Protein AF-A0A812IEZ5-F1 (afdb_monomer)

Radius of gyration: 19.73 Å; Cα contacts (8 Å, |Δi|>4): 386; chains: 1; bounding box: 53×45×57 Å

Structure (mmCIF, N/CA/C/O backbone):
data_AF-A0A812IEZ5-F1
#
_entry.id   AF-A0A812IEZ5-F1
#
loop_
_atom_site.group_PDB
_atom_site.id
_atom_site.type_symbol
_atom_site.label_atom_id
_atom_site.label_alt_id
_atom_site.label_comp_id
_atom_site.label_asym_id
_atom_site.label_entity_id
_atom_site.label_seq_id
_atom_site.pdbx_P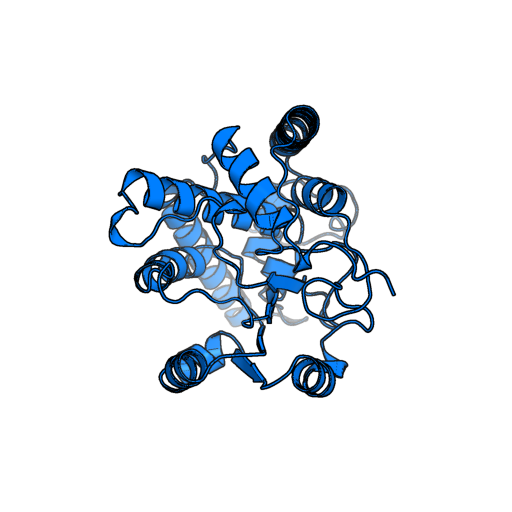DB_ins_code
_atom_site.Cartn_x
_atom_site.Cartn_y
_atom_site.Cartn_z
_atom_site.occupancy
_atom_site.B_iso_or_equiv
_atom_site.auth_seq_id
_atom_site.auth_comp_id
_atom_site.auth_asym_id
_atom_site.auth_atom_id
_atom_site.pdbx_PDB_model_num
ATOM 1 N N . MET A 1 1 ? -27.440 19.796 21.028 1.00 27.45 1 MET A N 1
ATOM 2 C CA . MET A 1 1 ? -27.144 18.527 20.327 1.00 27.45 1 MET A CA 1
ATOM 3 C C . MET A 1 1 ? -28.013 17.426 20.922 1.00 27.45 1 MET A C 1
ATOM 5 O O . MET A 1 1 ? -27.872 17.132 22.103 1.00 27.45 1 MET A O 1
ATOM 9 N N . LYS A 1 2 ? -28.994 16.913 20.165 1.00 25.86 2 LYS A N 1
ATOM 10 C CA . LYS A 1 2 ? -29.893 15.827 20.598 1.00 25.86 2 LYS A CA 1
ATOM 11 C C . LYS A 1 2 ? -29.159 14.479 20.505 1.00 25.86 2 LYS A C 1
ATOM 13 O O . LYS A 1 2 ? -28.457 14.243 19.529 1.00 25.86 2 LYS A O 1
ATOM 18 N N . LYS A 1 3 ? -29.331 13.629 21.525 1.00 28.33 3 LYS A N 1
ATOM 19 C CA . LYS A 1 3 ? -28.856 12.233 21.584 1.00 28.33 3 LYS A CA 1
ATOM 20 C C . LYS A 1 3 ? -29.404 11.410 20.413 1.00 28.33 3 LYS A C 1
ATOM 22 O O . LYS A 1 3 ? -30.585 11.538 20.100 1.00 28.33 3 LYS A O 1
ATOM 27 N N . LEU A 1 4 ? -28.597 10.488 19.888 1.00 28.11 4 LEU A N 1
ATOM 28 C CA . LEU A 1 4 ? -29.083 9.333 19.131 1.00 28.11 4 LEU A CA 1
ATOM 29 C C . LEU A 1 4 ? -28.867 8.067 19.965 1.00 28.11 4 LEU A C 1
ATOM 31 O O . LEU A 1 4 ? -27.768 7.536 20.084 1.00 28.11 4 LEU A O 1
ATOM 35 N N . THR A 1 5 ? -29.949 7.645 20.606 1.00 30.12 5 THR A N 1
ATOM 36 C CA . THR A 1 5 ? -30.159 6.312 21.173 1.00 30.12 5 THR A CA 1
ATOM 37 C C . THR A 1 5 ? -30.802 5.439 20.094 1.00 30.12 5 THR A C 1
ATOM 39 O O . THR A 1 5 ? -31.751 5.907 19.467 1.00 30.12 5 THR A O 1
ATOM 42 N N . ASN A 1 6 ? -30.321 4.195 19.946 1.00 32.69 6 ASN A N 1
ATOM 43 C CA . ASN A 1 6 ? -30.733 3.129 19.006 1.00 32.69 6 ASN A CA 1
ATOM 44 C C . ASN A 1 6 ? -29.881 3.036 17.723 1.00 32.69 6 ASN A C 1
ATOM 46 O O . ASN A 1 6 ? -30.149 3.731 16.748 1.00 32.69 6 ASN A O 1
ATOM 50 N N . MET A 1 7 ? -28.904 2.119 17.695 1.00 33.84 7 MET A N 1
ATOM 51 C CA . MET A 1 7 ? -28.339 1.614 16.434 1.00 33.84 7 MET A CA 1
ATOM 52 C C . MET A 1 7 ? -29.234 0.485 15.887 1.00 33.84 7 MET A C 1
ATOM 54 O O . MET A 1 7 ? -29.400 -0.516 16.587 1.00 33.84 7 MET A O 1
ATOM 58 N N . PRO A 1 8 ? -29.824 0.610 14.682 1.00 32.91 8 PRO A N 1
ATOM 59 C CA . PRO A 1 8 ? -30.675 -0.425 14.088 1.00 32.91 8 PRO A CA 1
ATOM 60 C C . PRO A 1 8 ? -29.885 -1.436 13.239 1.00 32.91 8 PRO A C 1
ATOM 62 O O . PRO A 1 8 ? -28.764 -1.165 12.817 1.00 32.91 8 PRO A O 1
ATOM 65 N N . ALA A 1 9 ? -30.530 -2.560 12.902 1.00 35.53 9 ALA A N 1
ATOM 66 C CA . ALA A 1 9 ? -30.071 -3.658 12.030 1.00 35.53 9 ALA A CA 1
ATOM 67 C C . ALA A 1 9 ? -29.775 -3.272 10.553 1.00 35.53 9 ALA A C 1
ATOM 69 O O . ALA A 1 9 ? -29.780 -4.121 9.665 1.00 35.53 9 ALA A O 1
ATOM 70 N N . LEU A 1 10 ? -29.513 -1.991 10.286 1.00 32.78 10 LEU A N 1
ATOM 71 C CA . LEU A 1 10 ? -29.335 -1.392 8.962 1.00 32.78 10 LEU A CA 1
ATOM 72 C C . LEU A 1 10 ? -27.972 -1.698 8.313 1.00 32.78 10 LEU A C 1
ATOM 74 O O . LEU A 1 10 ? -27.773 -1.405 7.141 1.00 32.78 10 LEU A O 1
ATOM 78 N N . PHE A 1 11 ? -27.041 -2.322 9.040 1.00 34.72 11 PHE A N 1
ATOM 79 C CA . PHE A 1 11 ? -25.687 -2.624 8.557 1.00 34.72 11 PHE A CA 1
ATOM 80 C C . PHE A 1 11 ? -25.616 -3.648 7.408 1.00 34.72 11 PHE A C 1
ATOM 82 O O . PHE A 1 11 ? -24.535 -3.888 6.874 1.00 34.72 11 PHE A O 1
ATOM 89 N N . HIS A 1 12 ? -26.741 -4.253 7.016 1.00 35.22 12 HIS A N 1
ATOM 90 C CA . HIS A 1 12 ? -26.789 -5.305 5.996 1.00 35.22 12 HIS A CA 1
ATOM 91 C C . HIS A 1 12 ? -27.360 -4.858 4.643 1.00 35.22 12 HIS A C 1
ATOM 93 O O . HIS A 1 12 ? -27.280 -5.616 3.679 1.00 35.22 12 HIS A O 1
ATOM 99 N N . THR A 1 13 ? -27.911 -3.648 4.532 1.00 32.16 13 THR A N 1
ATOM 100 C CA . THR A 1 13 ? -28.650 -3.219 3.334 1.00 32.16 13 THR A CA 1
ATOM 101 C C . THR A 1 13 ? -28.323 -1.767 2.997 1.00 32.16 13 THR A C 1
ATOM 103 O O . THR A 1 13 ? -28.964 -0.858 3.510 1.00 32.16 13 THR A O 1
ATOM 106 N N . HIS A 1 14 ? -27.328 -1.587 2.122 1.00 36.38 14 HIS A N 1
ATOM 107 C CA . HIS A 1 14 ? -26.870 -0.316 1.535 1.00 36.38 14 HIS A CA 1
ATOM 108 C C . HIS A 1 14 ? -26.278 0.692 2.531 1.00 36.38 14 HIS A C 1
ATOM 110 O O . HIS A 1 14 ? -26.959 1.581 3.026 1.00 36.38 14 HIS A O 1
ATOM 116 N N . VAL A 1 15 ? -24.975 0.553 2.783 1.00 36.94 15 VAL A N 1
ATOM 117 C CA . VAL A 1 15 ? -24.198 1.497 3.595 1.00 36.94 15 VAL A CA 1
ATOM 118 C C . VAL A 1 15 ? -23.649 2.581 2.665 1.00 36.94 15 VAL A C 1
ATOM 120 O O . VAL A 1 15 ? -22.912 2.250 1.734 1.00 36.94 15 VAL A O 1
ATOM 123 N N . ASP A 1 16 ? -24.036 3.838 2.881 1.00 41.09 16 ASP A N 1
ATOM 124 C CA . ASP A 1 16 ? -23.444 4.994 2.196 1.00 41.09 16 ASP A CA 1
ATOM 125 C C . ASP A 1 16 ? -22.027 5.298 2.734 1.00 41.09 16 ASP A C 1
ATOM 127 O O . ASP A 1 16 ? -21.606 4.791 3.782 1.00 41.09 16 ASP A O 1
ATOM 131 N N . ASP A 1 17 ? -21.251 6.094 1.993 1.00 43.03 17 ASP A N 1
ATOM 132 C CA . ASP A 1 17 ? -19.853 6.404 2.334 1.00 43.03 17 ASP A CA 1
ATOM 133 C C . ASP A 1 17 ? -19.717 7.100 3.697 1.00 43.03 17 ASP A C 1
ATOM 135 O O . ASP A 1 17 ? -18.722 6.908 4.398 1.00 43.03 17 ASP A O 1
ATOM 139 N N . GLU A 1 18 ? -20.741 7.848 4.115 1.00 40.53 18 GLU A N 1
ATOM 140 C CA . GLU A 1 18 ? -20.799 8.556 5.393 1.00 40.53 18 GLU A CA 1
ATOM 141 C C . GLU A 1 18 ? -20.950 7.579 6.571 1.00 40.53 18 GLU A C 1
ATOM 143 O O . GLU A 1 18 ? -20.290 7.736 7.599 1.00 40.53 18 GLU A O 1
ATOM 148 N N . GLN A 1 19 ? -21.726 6.506 6.405 1.00 43.50 19 GLN A N 1
ATOM 149 C CA . GLN A 1 19 ? -21.880 5.422 7.376 1.00 43.50 19 GLN A CA 1
ATOM 150 C C . GLN A 1 19 ? -20.677 4.469 7.419 1.00 43.50 19 GLN A C 1
ATOM 152 O O . GLN A 1 19 ? -20.367 3.940 8.488 1.00 43.50 19 GLN A O 1
ATOM 157 N N . ILE A 1 20 ? -19.957 4.274 6.306 1.00 45.44 20 ILE A N 1
ATOM 158 C CA . ILE A 1 20 ? -18.663 3.567 6.294 1.00 45.44 20 ILE A CA 1
ATOM 159 C C . ILE A 1 20 ? -17.616 4.403 7.023 1.00 45.44 20 ILE A C 1
ATOM 161 O O . ILE A 1 20 ? -16.938 3.874 7.897 1.00 45.44 20 ILE A O 1
ATOM 165 N N . LEU A 1 21 ? -17.530 5.706 6.745 1.00 47.94 21 LEU A N 1
ATOM 166 C CA . LEU A 1 21 ? -16.708 6.645 7.511 1.00 47.94 21 LEU A CA 1
ATOM 167 C C . LEU A 1 21 ? -17.085 6.640 8.993 1.00 47.94 21 LEU A C 1
ATOM 169 O O . LEU A 1 21 ? -16.196 6.645 9.837 1.00 47.94 21 LEU A O 1
ATOM 173 N N . TRP A 1 22 ? -18.370 6.522 9.332 1.00 48.72 22 TRP A N 1
ATOM 174 C CA . TRP A 1 22 ? -18.831 6.365 10.712 1.00 48.72 22 TRP A CA 1
ATOM 175 C C . TRP A 1 22 ? -18.428 5.020 11.336 1.00 48.72 22 TRP A C 1
ATOM 177 O O . TRP A 1 22 ? -17.980 4.980 12.480 1.00 48.72 22 TRP A O 1
ATOM 187 N N . ALA A 1 23 ? -18.513 3.914 10.597 1.00 45.94 23 ALA A N 1
ATOM 188 C CA . ALA A 1 23 ? -18.047 2.595 11.028 1.00 45.94 23 ALA A CA 1
ATOM 189 C C . ALA A 1 23 ? -16.510 2.522 11.135 1.00 45.94 23 ALA A C 1
ATOM 191 O O . ALA A 1 23 ? -15.980 1.834 11.998 1.00 45.94 23 ALA A O 1
ATOM 192 N N . VAL A 1 24 ? -15.782 3.289 10.329 1.00 48.19 24 VAL A N 1
ATOM 193 C CA . VAL A 1 24 ? -14.328 3.513 10.401 1.00 48.19 24 VAL A CA 1
ATOM 194 C C . VAL A 1 24 ? -13.988 4.374 11.631 1.00 48.19 24 VAL A C 1
ATOM 196 O O . VAL A 1 24 ? -13.065 4.071 12.391 1.00 48.19 24 VAL A O 1
ATOM 199 N N . LEU A 1 25 ? -14.785 5.412 11.894 1.00 48.81 25 LEU A N 1
ATOM 200 C CA . LEU A 1 25 ? -14.647 6.327 13.028 1.00 48.81 25 LEU A CA 1
ATOM 201 C C . LEU A 1 25 ? -15.028 5.696 14.374 1.00 48.81 25 LEU A C 1
ATOM 203 O O . LEU A 1 25 ? -14.429 6.052 15.390 1.00 48.81 25 LEU A O 1
ATOM 207 N N . VAL A 1 26 ? -15.960 4.740 14.405 1.00 46.94 26 VAL A N 1
ATOM 208 C CA . VAL A 1 26 ? -16.538 4.183 15.648 1.00 46.94 26 VAL A CA 1
ATOM 209 C C . VAL A 1 26 ? -16.324 2.680 15.813 1.00 46.94 26 VAL A C 1
ATOM 211 O O . VAL A 1 26 ? -16.180 2.207 16.939 1.00 46.94 26 VAL A O 1
ATOM 214 N N . GLY A 1 27 ? -16.191 1.921 14.727 1.00 45.84 27 GLY A N 1
ATOM 215 C CA . GLY A 1 27 ? -16.166 0.451 14.711 1.00 45.84 27 GLY A CA 1
ATOM 216 C C . GLY A 1 27 ? -14.926 -0.221 15.301 1.00 45.84 27 GLY A C 1
ATOM 217 O O . GLY A 1 27 ? -14.743 -1.419 15.126 1.00 45.84 27 GLY A O 1
ATOM 218 N N . SER A 1 28 ? -14.077 0.512 16.022 1.00 47.19 28 SER A N 1
ATOM 219 C CA . SER A 1 28 ? -12.997 -0.083 16.816 1.00 47.19 28 SER A CA 1
ATOM 220 C C . SER A 1 28 ? -13.215 0.032 18.323 1.00 47.19 28 SER A C 1
ATOM 222 O O . SER A 1 28 ? -12.315 -0.334 19.079 1.00 47.19 28 SER A O 1
ATOM 224 N N . VAL A 1 29 ? -14.326 0.615 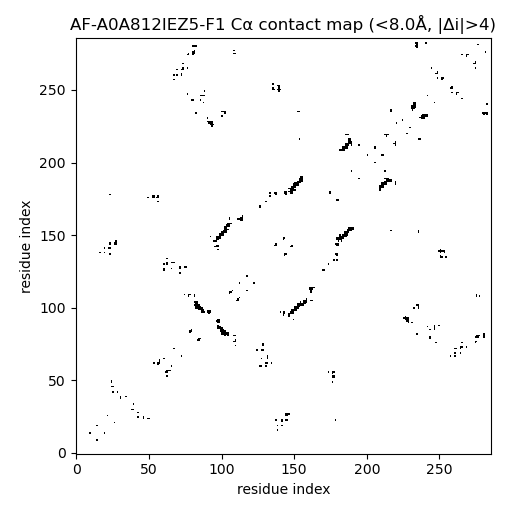18.781 1.00 49.66 29 VAL A N 1
ATOM 225 C CA . VAL A 1 29 ? -14.652 0.625 20.207 1.00 49.66 29 VAL A CA 1
ATOM 226 C C . VAL A 1 29 ? -15.739 -0.410 20.430 1.00 49.66 29 VAL A C 1
ATOM 228 O O . VAL A 1 29 ? -16.924 -0.131 20.284 1.00 49.66 29 VAL A O 1
ATOM 231 N N . GLU A 1 30 ? -15.312 -1.638 20.722 1.00 51.00 30 GLU A N 1
ATOM 232 C CA . GLU A 1 30 ? -16.204 -2.675 21.232 1.00 51.00 30 GLU A CA 1
ATOM 233 C C . GLU A 1 30 ? -16.768 -2.168 22.568 1.00 51.00 30 GLU A C 1
ATOM 235 O O . GLU A 1 30 ? -16.106 -2.204 23.605 1.00 51.00 30 GLU A O 1
ATOM 240 N N . LEU A 1 31 ? -17.972 -1.595 22.526 1.00 51.94 31 LEU A N 1
ATOM 241 C CA . LEU A 1 31 ? -18.732 -1.281 23.727 1.00 51.94 31 LEU A CA 1
ATOM 242 C C . LEU A 1 31 ? -19.203 -2.598 24.340 1.00 51.94 31 LEU A C 1
ATOM 244 O O . LEU A 1 31 ? -19.669 -3.494 23.633 1.00 51.94 31 LEU A O 1
ATOM 248 N N . SER A 1 32 ? -19.090 -2.715 25.661 1.00 51.75 32 SER A N 1
ATOM 249 C CA . SER A 1 32 ? -19.666 -3.853 26.371 1.00 51.75 32 SER A CA 1
ATOM 250 C C . SER A 1 32 ? -21.178 -3.914 26.122 1.00 51.75 32 SER A C 1
ATOM 252 O O . SER A 1 32 ? -21.822 -2.904 25.832 1.00 51.75 32 SER A O 1
ATOM 254 N N . THR A 1 33 ? -21.770 -5.100 26.263 1.00 54.69 33 THR A N 1
ATOM 255 C CA . THR A 1 33 ? -23.221 -5.296 26.096 1.00 54.69 33 THR A CA 1
ATOM 256 C C . THR A 1 33 ? -24.056 -4.449 27.064 1.00 54.69 33 THR A C 1
ATOM 258 O O . THR A 1 33 ? -25.201 -4.134 26.756 1.00 54.69 33 THR A O 1
ATOM 261 N N . ASN A 1 34 ? -23.472 -4.033 28.195 1.00 59.25 34 ASN A N 1
ATOM 262 C CA . ASN A 1 34 ? -24.050 -3.110 29.171 1.00 59.25 34 ASN A CA 1
ATOM 263 C C . ASN A 1 34 ? -23.065 -1.954 29.440 1.00 59.25 34 ASN A C 1
ATOM 265 O O . ASN A 1 34 ? -22.336 -1.993 30.437 1.00 59.25 34 ASN A O 1
ATOM 269 N N . PRO A 1 35 ? -23.004 -0.943 28.558 1.00 62.25 35 PRO A N 1
ATOM 270 C CA . PRO A 1 35 ? -21.999 0.106 28.643 1.00 62.25 35 PRO A CA 1
ATOM 27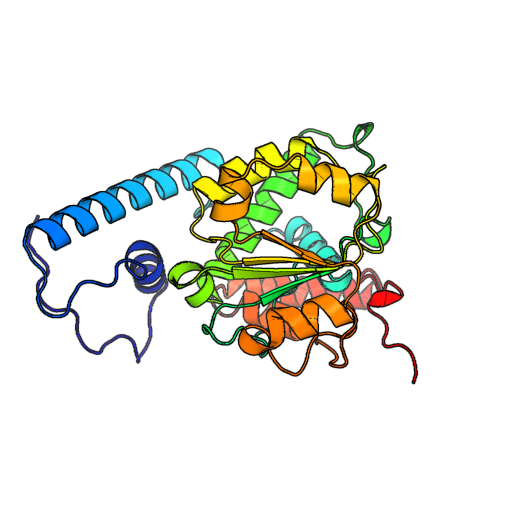1 C C . PRO A 1 35 ? -22.259 1.028 29.834 1.00 62.25 35 PRO A C 1
ATOM 273 O O . PRO A 1 35 ? -23.379 1.489 30.068 1.00 62.25 35 PRO A O 1
ATOM 276 N N . THR A 1 36 ? -21.208 1.338 30.586 1.00 61.53 36 THR A N 1
ATOM 277 C CA . THR A 1 36 ? -21.266 2.331 31.659 1.00 61.53 36 THR A CA 1
ATOM 278 C C . THR A 1 36 ? -21.191 3.750 31.089 1.00 61.53 36 THR A C 1
ATOM 280 O O . THR A 1 36 ? -20.755 3.978 29.960 1.00 61.53 36 THR A O 1
ATOM 283 N N . ALA A 1 37 ? -21.543 4.756 31.896 1.00 63.22 37 ALA A N 1
ATOM 284 C CA . ALA A 1 37 ? -21.322 6.157 31.525 1.00 63.22 37 ALA A CA 1
ATOM 285 C C . ALA A 1 37 ? -19.834 6.463 31.244 1.00 63.22 37 ALA A C 1
ATOM 287 O O . ALA A 1 37 ? -19.523 7.314 30.412 1.00 63.22 37 ALA A O 1
ATOM 288 N N . SER A 1 38 ? -18.917 5.751 31.911 1.00 64.44 38 SER A N 1
ATOM 289 C CA . SER A 1 38 ? -17.475 5.865 31.674 1.00 64.44 38 SER A CA 1
ATOM 290 C C . SER A 1 38 ? -17.090 5.348 30.287 1.00 64.44 38 SER A C 1
ATOM 292 O O . SER A 1 38 ? -16.354 6.022 29.567 1.00 64.44 38 SER A O 1
ATOM 294 N N . ASP A 1 39 ? -17.649 4.204 29.880 1.00 56.97 39 ASP A N 1
ATOM 295 C CA . ASP A 1 39 ? -17.400 3.601 28.566 1.00 56.97 39 ASP A CA 1
ATOM 296 C C . ASP A 1 39 ? -17.892 4.521 27.447 1.00 56.97 39 ASP A C 1
ATOM 298 O O . ASP A 1 39 ? -17.177 4.776 26.477 1.00 56.97 39 ASP A O 1
ATOM 302 N N . LEU A 1 40 ? -19.076 5.113 27.628 1.00 60.19 40 LEU A N 1
ATOM 303 C CA . LEU A 1 40 ? -19.634 6.086 26.690 1.00 60.19 40 LEU A CA 1
ATOM 304 C C . LEU A 1 40 ? -18.765 7.351 26.589 1.00 60.19 40 LEU A C 1
ATOM 306 O O . LEU A 1 40 ? -18.483 7.815 25.485 1.00 60.19 40 LEU A O 1
ATOM 310 N N . ASN A 1 41 ? -18.279 7.881 27.716 1.00 62.31 41 ASN A N 1
ATOM 311 C CA . ASN A 1 41 ? -17.376 9.038 27.731 1.00 62.31 41 ASN A CA 1
ATOM 312 C C . ASN A 1 41 ? -16.005 8.725 27.110 1.00 62.31 41 ASN A C 1
ATOM 314 O O . ASN A 1 41 ? -15.389 9.582 26.472 1.00 62.31 41 ASN A O 1
ATOM 318 N N . PHE A 1 42 ? -15.496 7.507 27.290 1.00 64.56 42 PHE A N 1
ATOM 319 C CA . PHE A 1 42 ? -14.279 7.051 26.626 1.00 64.56 42 PHE A CA 1
ATOM 320 C C . PHE A 1 42 ? -14.468 6.978 25.106 1.00 64.56 42 PHE A C 1
ATOM 322 O O . PHE A 1 42 ? -13.633 7.510 24.372 1.00 64.56 42 PHE A O 1
ATOM 329 N N . CYS A 1 43 ? -15.584 6.408 24.641 1.00 63.50 43 CYS A N 1
ATOM 330 C CA . CYS A 1 43 ? -15.933 6.364 23.221 1.00 63.50 43 CYS A CA 1
ATOM 331 C C . CYS A 1 43 ? -16.041 7.765 22.621 1.00 63.50 43 CYS A C 1
ATOM 333 O O . CYS A 1 43 ? -15.425 8.031 21.594 1.00 63.50 43 CYS A O 1
ATOM 335 N N . ALA A 1 44 ? -16.758 8.675 23.285 1.00 64.38 44 ALA A N 1
ATOM 336 C CA . ALA A 1 44 ? -16.924 10.049 22.819 1.00 64.38 44 ALA A CA 1
ATOM 337 C C . ALA A 1 44 ? -15.572 10.751 22.610 1.00 64.38 44 ALA A C 1
ATOM 339 O O . ALA A 1 44 ? -15.316 11.281 21.532 1.00 64.38 44 ALA A O 1
ATOM 340 N N . ARG A 1 45 ? -14.650 10.655 23.581 1.00 67.25 45 ARG A N 1
ATOM 341 C CA . ARG A 1 45 ? -13.295 11.224 23.446 1.00 67.25 45 ARG A CA 1
ATOM 342 C C . ARG A 1 45 ? -12.504 10.612 22.292 1.00 67.25 45 ARG A C 1
ATOM 344 O O . ARG A 1 45 ? -11.752 11.320 21.628 1.00 67.25 45 ARG A O 1
ATOM 351 N N . LYS A 1 46 ? -12.650 9.305 22.057 1.00 69.75 46 LYS A N 1
ATOM 352 C CA . LYS A 1 46 ? -11.987 8.611 20.942 1.00 69.75 46 LYS A CA 1
ATOM 353 C C . LYS A 1 46 ? -12.533 9.047 19.587 1.00 69.75 46 LYS A C 1
ATOM 355 O O . LYS A 1 46 ? -11.754 9.204 18.652 1.00 69.75 46 LYS A O 1
ATOM 360 N N . ILE A 1 47 ? -13.839 9.279 19.496 1.00 70.06 47 ILE A N 1
ATOM 361 C CA . ILE A 1 47 ? -14.485 9.822 18.298 1.00 70.06 47 ILE A CA 1
ATOM 362 C C . ILE A 1 47 ? -13.985 11.245 18.033 1.00 70.06 47 ILE A C 1
ATOM 364 O O . ILE A 1 47 ? -13.540 11.530 16.928 1.00 70.06 47 ILE A O 1
ATOM 368 N N . GLU A 1 48 ? -13.972 12.113 19.047 1.00 69.12 48 GLU A N 1
ATOM 369 C CA . GLU A 1 48 ? -13.448 13.481 18.921 1.00 69.12 48 GLU A CA 1
ATOM 370 C C . GLU A 1 48 ? -11.974 13.513 18.490 1.00 69.12 48 GLU A C 1
ATOM 372 O O . GLU A 1 48 ? -11.598 14.299 17.626 1.00 69.12 48 GLU A O 1
ATOM 377 N N . GLU A 1 49 ? -11.128 12.659 19.077 1.00 76.25 49 GLU A N 1
ATOM 378 C CA . GLU A 1 49 ? -9.718 12.523 18.690 1.00 76.25 49 GLU A CA 1
ATOM 379 C C . GLU A 1 49 ? -9.577 12.127 17.216 1.00 76.25 49 GLU A C 1
ATOM 381 O O . GLU A 1 49 ? -8.772 12.710 16.496 1.00 76.25 49 GLU A O 1
ATOM 386 N N . ARG A 1 50 ? -10.395 11.182 16.746 1.00 73.81 50 ARG A N 1
ATOM 387 C CA . ARG A 1 50 ? -10.380 10.750 15.347 1.00 73.81 50 ARG A CA 1
ATOM 388 C C . ARG A 1 50 ? -10.866 11.821 14.386 1.00 73.81 50 ARG A C 1
ATOM 390 O O . ARG A 1 50 ? -10.248 11.987 13.344 1.00 73.81 50 ARG A O 1
ATOM 397 N N . LEU A 1 51 ? -11.928 12.546 14.730 1.00 73.75 51 LEU A N 1
ATOM 398 C CA . LEU A 1 51 ? -12.413 13.657 13.911 1.00 73.75 51 LEU A CA 1
ATOM 399 C C . LEU A 1 51 ? -11.330 14.727 13.754 1.00 73.75 51 LEU A C 1
ATOM 401 O O . LEU A 1 51 ? -11.023 15.099 12.627 1.00 73.75 51 LEU A O 1
ATOM 405 N N . ARG A 1 52 ? -10.660 15.115 14.849 1.00 78.25 52 ARG A N 1
ATOM 406 C CA . ARG A 1 52 ? -9.511 16.035 14.783 1.00 78.25 52 ARG A CA 1
ATOM 407 C C . ARG A 1 52 ? -8.382 15.498 13.902 1.00 78.25 52 ARG A C 1
ATOM 409 O O . ARG A 1 52 ? -7.809 16.248 13.122 1.00 78.25 52 ARG A O 1
ATOM 416 N N . ASN A 1 53 ? -8.062 14.207 14.003 1.00 79.62 53 ASN A N 1
ATOM 417 C CA . ASN A 1 53 ? -7.027 13.603 13.162 1.00 79.62 53 ASN A CA 1
ATOM 418 C C . ASN A 1 53 ? -7.411 13.598 11.676 1.00 79.62 53 ASN A C 1
ATOM 420 O O . ASN A 1 53 ? -6.539 13.796 10.837 1.00 79.62 53 ASN A O 1
ATOM 424 N N . LEU A 1 54 ? -8.690 13.391 11.344 1.00 77.06 54 LEU A N 1
ATOM 425 C CA . LEU A 1 54 ? -9.179 13.451 9.964 1.00 77.06 54 LEU A CA 1
ATOM 426 C C . LEU A 1 54 ? -9.202 14.881 9.419 1.00 77.06 54 LEU A C 1
ATOM 428 O O . LEU A 1 54 ? -8.844 15.081 8.263 1.00 77.06 54 LEU A O 1
ATOM 432 N N . GLU A 1 55 ? -9.572 15.871 10.233 1.00 79.31 55 GLU A N 1
ATOM 433 C CA . GLU A 1 55 ? -9.458 17.291 9.873 1.00 79.3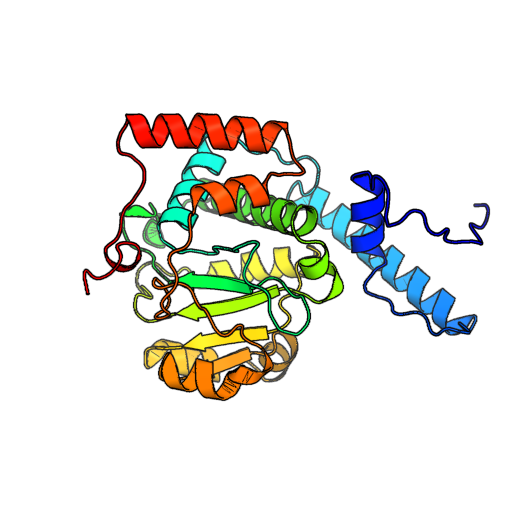1 55 GLU A CA 1
ATOM 434 C C . GLU A 1 55 ? -7.999 17.669 9.586 1.00 79.31 55 GLU A C 1
ATOM 436 O O . GLU A 1 55 ? -7.703 18.310 8.578 1.00 79.31 55 GLU A O 1
ATOM 441 N N . GLU A 1 56 ? -7.070 17.208 10.424 1.00 85.12 56 GLU A N 1
ATOM 442 C CA . GLU A 1 56 ? -5.636 17.420 10.225 1.00 85.12 56 GLU A CA 1
ATOM 443 C C . GLU A 1 56 ? -5.115 16.682 8.979 1.00 85.12 56 GLU A C 1
ATOM 445 O O . GLU A 1 56 ? -4.334 17.240 8.203 1.00 85.12 56 GLU A O 1
ATOM 450 N N . ALA A 1 57 ? -5.570 15.445 8.745 1.00 83.06 57 ALA A N 1
ATOM 451 C CA . ALA A 1 57 ? -5.245 14.680 7.542 1.00 83.06 57 ALA A CA 1
ATOM 452 C C . ALA A 1 57 ? -5.771 15.369 6.276 1.00 83.06 57 ALA A C 1
ATOM 454 O O . ALA A 1 57 ? -5.089 15.396 5.255 1.00 83.06 57 ALA A O 1
ATOM 455 N N . GLU A 1 58 ? -6.961 15.962 6.332 1.00 84.12 58 GLU A N 1
ATOM 456 C CA . GLU A 1 58 ? -7.509 16.764 5.243 1.00 84.12 58 GLU A CA 1
ATOM 457 C C . GLU A 1 58 ? -6.673 18.020 5.003 1.00 84.12 58 GLU A C 1
ATOM 459 O O . GLU A 1 58 ? -6.230 18.269 3.881 1.00 84.12 58 GLU A O 1
ATOM 464 N N . HIS A 1 59 ? -6.390 18.785 6.056 1.00 85.56 59 HIS A N 1
ATOM 465 C CA . HIS A 1 59 ? -5.611 20.011 5.951 1.00 85.56 59 HIS A CA 1
ATOM 466 C C . HIS A 1 59 ? -4.235 19.754 5.317 1.00 85.56 59 HIS A C 1
ATOM 468 O O . HIS A 1 59 ? -3.883 20.412 4.330 1.00 85.56 59 HIS A O 1
ATOM 474 N N . ARG A 1 60 ? -3.501 18.759 5.837 1.00 86.31 60 ARG A N 1
ATOM 475 C CA . ARG A 1 60 ? -2.124 18.435 5.433 1.00 86.31 60 ARG A CA 1
ATOM 476 C C . ARG A 1 60 ? -2.023 17.629 4.146 1.00 86.31 60 ARG A C 1
ATOM 478 O O . ARG A 1 60 ? -1.089 17.843 3.383 1.00 86.31 60 ARG A O 1
ATOM 485 N N . PHE A 1 61 ? -2.937 16.689 3.928 1.00 86.12 61 PHE A N 1
ATOM 486 C CA . PHE A 1 61 ? -2.767 15.644 2.916 1.00 86.12 61 PHE A CA 1
ATOM 487 C C . PHE A 1 61 ? -3.945 15.505 1.955 1.00 86.12 61 PHE A C 1
ATOM 489 O O . PHE A 1 61 ? -3.897 14.644 1.081 1.00 86.12 61 PHE A O 1
ATOM 496 N N . LYS A 1 62 ? -4.983 16.342 2.081 1.00 86.12 62 LYS A N 1
ATOM 497 C CA . LYS A 1 62 ? -6.181 16.284 1.228 1.00 86.12 62 LYS A CA 1
ATOM 498 C C . LYS A 1 62 ? -6.841 14.906 1.283 1.00 86.12 62 LYS A C 1
ATOM 500 O O . LYS A 1 62 ? -7.197 14.331 0.261 1.00 86.12 62 LYS A O 1
ATOM 505 N N . TRP A 1 63 ? -6.960 14.354 2.491 1.00 84.12 63 TRP A N 1
ATOM 506 C CA . TRP A 1 63 ? -7.545 13.036 2.733 1.00 84.12 63 TRP A CA 1
ATOM 507 C C . TRP A 1 63 ? -8.899 12.838 2.028 1.00 84.12 63 TRP A C 1
ATOM 509 O O . TRP A 1 63 ? -9.098 11.840 1.338 1.00 84.12 63 TRP A O 1
ATOM 519 N N . PHE A 1 64 ? -9.814 13.799 2.146 1.00 79.75 64 PHE A N 1
ATOM 520 C CA . PHE A 1 64 ? -11.121 13.768 1.493 1.00 79.75 64 PHE A CA 1
ATOM 521 C C . PHE A 1 64 ? -11.103 14.461 0.133 1.00 79.75 64 PHE A C 1
ATOM 523 O O . PHE A 1 64 ? -11.653 13.927 -0.825 1.00 79.75 64 PHE A O 1
ATOM 530 N N . SER A 1 65 ? -10.480 15.640 0.040 1.00 82.50 65 SER A N 1
ATOM 531 C CA . SER A 1 65 ? -10.543 16.467 -1.175 1.00 82.50 65 SER A CA 1
ATOM 532 C C . SER A 1 65 ? -9.585 16.033 -2.287 1.00 82.50 65 SER A C 1
ATOM 534 O O . SER A 1 65 ? -9.744 16.453 -3.433 1.00 82.50 65 SER A O 1
ATOM 536 N N . GLY A 1 66 ? -8.595 15.195 -1.977 1.00 87.38 66 GLY A N 1
ATOM 537 C CA . GLY A 1 66 ? -7.642 14.663 -2.940 1.00 87.38 66 GLY A CA 1
ATOM 538 C C . GLY A 1 66 ? -8.330 13.768 -3.965 1.00 87.38 66 GLY A C 1
ATOM 539 O O . GLY A 1 66 ? -9.191 12.951 -3.631 1.00 87.38 66 GLY A O 1
ATOM 540 N N . GLN A 1 67 ? -7.927 13.891 -5.225 1.00 92.00 67 GLN A N 1
ATOM 541 C CA . GLN A 1 67 ? -8.514 13.141 -6.330 1.00 92.00 67 GLN A CA 1
ATOM 542 C C . GLN A 1 67 ? -7.466 12.276 -7.016 1.00 92.00 67 GLN A C 1
ATOM 544 O O . GLN A 1 67 ? -6.308 12.670 -7.168 1.00 92.00 67 GLN A O 1
ATOM 549 N N . TRP A 1 68 ? -7.896 11.098 -7.464 1.00 97.19 68 TRP A N 1
ATOM 550 C CA . TRP A 1 68 ? -7.094 10.283 -8.360 1.00 97.19 68 TRP A CA 1
ATOM 551 C C . TRP A 1 68 ? -6.912 11.013 -9.686 1.00 97.19 68 TRP A C 1
ATOM 553 O O . TRP A 1 68 ? -7.874 11.423 -10.328 1.00 97.19 68 TRP A O 1
ATOM 563 N N . THR A 1 69 ? -5.659 11.160 -10.101 1.00 97.44 69 THR A N 1
ATOM 564 C CA . THR A 1 69 ? -5.297 11.699 -11.412 1.00 97.44 69 THR A CA 1
ATOM 565 C C . THR A 1 69 ? -4.710 10.589 -12.270 1.00 97.44 69 THR A C 1
ATOM 567 O O . THR A 1 69 ? -4.208 9.589 -11.751 1.00 97.44 69 THR A O 1
ATOM 570 N N . LYS A 1 70 ? -4.730 10.761 -13.594 1.00 97.38 70 LYS A N 1
ATOM 571 C CA . LYS A 1 70 ? -4.161 9.774 -14.520 1.00 97.38 70 LYS A CA 1
ATOM 572 C C . LYS A 1 70 ? -2.686 9.446 -14.211 1.00 97.38 70 LYS A C 1
ATOM 574 O O . LYS A 1 70 ? -2.368 8.262 -14.144 1.00 97.38 70 LYS A O 1
ATOM 579 N N . PRO A 1 71 ? -1.792 10.415 -13.918 1.00 96.88 71 PRO A N 1
ATOM 580 C CA . PRO A 1 71 ? -0.424 10.105 -13.492 1.00 96.88 71 PRO A CA 1
ATOM 581 C C . PRO A 1 71 ? -0.338 9.266 -12.206 1.00 96.88 71 PRO A C 1
ATOM 583 O O . PRO A 1 71 ? 0.403 8.285 -12.174 1.00 96.88 71 PRO A O 1
ATOM 586 N N . LEU A 1 72 ? -1.120 9.601 -11.170 1.00 97.00 72 LEU A N 1
ATOM 587 C CA . LEU A 1 72 ? -1.152 8.835 -9.914 1.00 97.00 72 LEU A CA 1
ATOM 588 C C . LEU A 1 72 ? -1.674 7.411 -10.140 1.00 97.00 72 LEU A C 1
ATOM 590 O O . LEU A 1 72 ? -1.107 6.456 -9.616 1.00 97.00 72 LEU A O 1
ATOM 594 N N . MET A 1 73 ? -2.711 7.262 -10.968 1.00 97.81 73 MET A N 1
ATOM 595 C CA . MET A 1 73 ? -3.280 5.963 -11.321 1.00 97.81 73 MET A CA 1
ATOM 596 C C . MET A 1 73 ? -2.276 5.093 -12.088 1.00 97.81 73 MET A C 1
ATOM 598 O O . MET A 1 73 ? -2.106 3.919 -11.769 1.00 97.81 73 MET A O 1
ATOM 602 N N . ARG A 1 74 ? -1.543 5.675 -13.049 1.00 97.06 74 ARG A N 1
ATOM 603 C CA . ARG A 1 74 ? -0.469 4.976 -13.775 1.00 97.06 74 ARG A CA 1
ATOM 604 C C . ARG A 1 74 ? 0.615 4.476 -12.819 1.00 97.06 74 ARG A C 1
ATOM 606 O O . ARG A 1 74 ? 1.032 3.325 -12.934 1.00 97.06 74 ARG A O 1
ATOM 613 N N . GLN A 1 75 ? 1.035 5.296 -11.853 1.0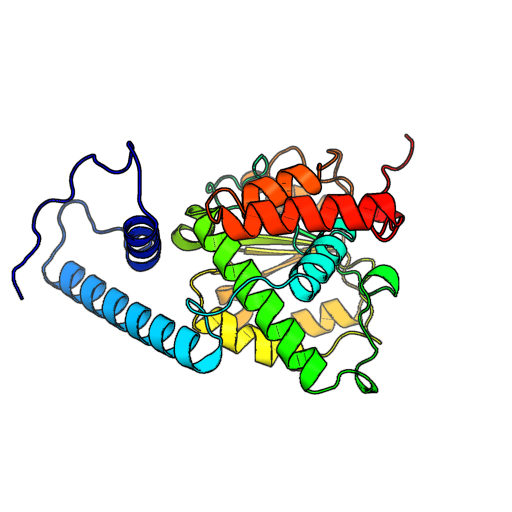0 95.69 75 GLN A N 1
ATOM 614 C CA . GLN A 1 75 ? 2.015 4.870 -10.850 1.00 95.69 75 GLN A CA 1
ATOM 615 C C . GLN A 1 75 ? 1.468 3.771 -9.928 1.00 95.69 75 GLN A C 1
ATOM 617 O O . GLN A 1 75 ? 2.180 2.807 -9.654 1.00 95.69 75 GLN A O 1
ATOM 622 N N . LEU A 1 76 ? 0.211 3.871 -9.479 1.00 96.00 76 LEU A N 1
ATOM 623 C CA . LEU A 1 76 ? -0.427 2.824 -8.678 1.00 96.00 76 LEU A CA 1
ATOM 624 C C . LEU A 1 76 ? -0.417 1.482 -9.417 1.00 96.00 76 LEU A C 1
ATOM 626 O O . LEU A 1 76 ? 0.007 0.475 -8.854 1.00 96.00 76 LEU A O 1
ATOM 630 N N . ILE A 1 77 ? -0.842 1.483 -10.685 1.00 96.50 77 ILE A N 1
ATOM 631 C CA . ILE A 1 77 ? -0.868 0.286 -11.531 1.00 96.50 77 ILE A CA 1
ATOM 632 C C . ILE A 1 77 ? 0.538 -0.306 -11.659 1.00 96.50 77 ILE A C 1
ATOM 634 O O . ILE A 1 77 ? 0.694 -1.515 -11.508 1.00 96.50 77 ILE A O 1
ATOM 638 N N . ARG A 1 78 ? 1.574 0.521 -11.876 1.00 95.44 78 ARG A N 1
ATOM 639 C CA . ARG A 1 78 ? 2.971 0.050 -11.902 1.00 95.44 78 ARG A CA 1
ATOM 640 C C . ARG A 1 78 ? 3.375 -0.610 -10.590 1.00 95.44 78 ARG A C 1
ATOM 642 O O . ARG A 1 78 ? 3.858 -1.736 -10.618 1.00 95.44 78 ARG A O 1
ATOM 649 N N . ASN A 1 79 ? 3.134 0.052 -9.459 1.00 93.62 79 ASN A N 1
ATOM 650 C CA . ASN A 1 79 ? 3.476 -0.475 -8.138 1.00 93.62 79 ASN A CA 1
ATOM 651 C C . ASN A 1 79 ? 2.823 -1.848 -7.906 1.00 93.62 79 ASN A C 1
ATOM 653 O O . ASN A 1 79 ? 3.507 -2.807 -7.555 1.00 93.62 79 ASN A O 1
ATOM 657 N N . TRP A 1 80 ? 1.524 -1.973 -8.183 1.00 94.62 80 TRP A N 1
ATOM 658 C CA . TRP A 1 80 ? 0.786 -3.224 -7.994 1.00 94.62 80 TRP A CA 1
ATOM 659 C C . TRP A 1 80 ? 1.240 -4.327 -8.956 1.00 94.62 80 TRP A C 1
ATOM 661 O O . TRP A 1 80 ? 1.433 -5.469 -8.541 1.00 94.62 80 TRP A O 1
ATOM 671 N N . CYS A 1 81 ? 1.480 -3.995 -10.228 1.00 94.62 81 CYS A N 1
ATOM 672 C CA . CYS A 1 81 ? 2.013 -4.936 -11.217 1.00 94.62 81 CYS A CA 1
ATOM 673 C C . CYS A 1 81 ? 3.470 -5.339 -10.944 1.00 94.62 81 CYS A C 1
ATOM 675 O O . CYS A 1 81 ? 3.913 -6.355 -11.471 1.00 94.62 81 CYS A O 1
ATOM 677 N N . CYS A 1 82 ? 4.187 -4.602 -10.094 1.00 93.38 82 CYS A N 1
ATOM 678 C CA . CYS A 1 82 ? 5.497 -4.977 -9.567 1.00 93.38 82 CYS A CA 1
ATOM 679 C C . CYS A 1 82 ? 5.435 -5.703 -8.211 1.00 93.38 82 CYS A C 1
ATOM 681 O O . CYS A 1 82 ? 6.481 -6.027 -7.650 1.00 93.38 82 CYS A O 1
ATOM 683 N N . GLY A 1 83 ? 4.240 -5.995 -7.687 1.00 91.75 83 GLY A N 1
ATOM 684 C CA . GLY A 1 83 ? 4.061 -6.708 -6.419 1.00 91.75 83 GLY A CA 1
ATOM 685 C C . GLY A 1 83 ? 4.192 -5.823 -5.177 1.00 91.75 83 GLY A C 1
ATOM 686 O O . GLY A 1 83 ? 4.321 -6.340 -4.068 1.00 91.75 83 GLY A O 1
ATOM 687 N N . SER A 1 84 ? 4.160 -4.499 -5.330 1.00 89.44 84 SER A N 1
ATOM 688 C CA . SER A 1 84 ? 4.230 -3.553 -4.218 1.00 89.44 84 SER A CA 1
ATOM 689 C C . SER A 1 84 ? 2.827 -3.223 -3.698 1.00 89.44 84 SER A C 1
ATOM 691 O O . SER A 1 84 ? 2.027 -2.609 -4.402 1.00 89.44 84 SER A O 1
ATOM 693 N N . LEU A 1 85 ? 2.563 -3.574 -2.432 1.00 87.81 85 LEU A N 1
ATOM 694 C CA . LEU A 1 85 ? 1.340 -3.228 -1.686 1.00 87.81 85 LEU A CA 1
ATOM 695 C C . LEU A 1 85 ? 0.043 -3.827 -2.269 1.00 87.81 85 LEU A C 1
ATOM 697 O O . LEU A 1 85 ? -1.013 -3.200 -2.226 1.00 87.81 85 LEU A O 1
ATOM 701 N N . VAL A 1 86 ? 0.108 -5.054 -2.785 1.00 94.75 86 VAL A N 1
ATOM 702 C CA . VAL A 1 86 ? -1.045 -5.742 -3.384 1.00 94.75 86 VAL A CA 1
ATOM 703 C C . VAL A 1 86 ? -1.944 -6.313 -2.289 1.00 94.75 86 VAL A C 1
ATOM 705 O O . VAL A 1 86 ? -1.490 -7.076 -1.439 1.00 94.75 86 VAL A O 1
ATOM 708 N N . ILE A 1 87 ? -3.238 -6.001 -2.337 1.00 95.56 87 ILE A N 1
ATOM 709 C CA . ILE A 1 87 ? -4.257 -6.598 -1.462 1.00 95.56 87 ILE A CA 1
ATOM 710 C C . ILE A 1 87 ? -5.223 -7.392 -2.337 1.00 95.56 87 ILE A C 1
ATOM 712 O O . ILE A 1 87 ? -5.900 -6.812 -3.186 1.00 95.56 87 ILE A O 1
ATOM 716 N N . SER A 1 88 ? -5.283 -8.707 -2.128 1.00 93.94 88 SER A N 1
ATOM 717 C CA . SER A 1 88 ? -6.255 -9.571 -2.804 1.00 93.94 88 SER A CA 1
ATOM 718 C C . SER A 1 88 ? -7.563 -9.627 -2.004 1.00 93.94 88 SER A C 1
ATOM 720 O O . SER A 1 88 ? -7.504 -9.841 -0.790 1.00 93.94 88 SER A O 1
ATOM 722 N N . PRO A 1 89 ? -8.739 -9.483 -2.643 1.00 91.06 89 PRO A N 1
ATOM 723 C CA . PRO A 1 89 ? -10.027 -9.617 -1.960 1.00 91.06 89 PRO A CA 1
ATOM 724 C C . PRO A 1 89 ? -10.285 -11.013 -1.393 1.00 91.06 89 PRO A C 1
ATOM 726 O O . PRO A 1 89 ? -11.029 -11.141 -0.422 1.00 91.06 89 PRO A O 1
ATOM 729 N N . ASP A 1 90 ? -9.663 -12.037 -1.975 1.00 90.69 90 ASP A N 1
ATOM 730 C CA . ASP A 1 90 ? -9.903 -13.440 -1.628 1.00 90.69 90 ASP A CA 1
ATOM 731 C C . ASP A 1 90 ? -8.980 -13.946 -0.512 1.00 90.69 90 ASP A C 1
ATOM 733 O O . ASP A 1 90 ? -9.153 -15.054 -0.007 1.00 90.69 90 ASP A O 1
ATOM 737 N N . LEU A 1 91 ? -7.981 -13.146 -0.122 1.00 92.88 91 LEU A N 1
ATOM 738 C CA . LEU A 1 91 ? -6.966 -13.526 0.854 1.00 92.88 91 LEU A CA 1
ATOM 739 C C . LEU A 1 91 ? -7.038 -12.615 2.077 1.00 92.88 91 LEU A C 1
ATOM 741 O O . LEU A 1 91 ? -6.587 -11.468 2.071 1.00 92.88 91 LEU A O 1
ATOM 745 N N . THR A 1 92 ? -7.572 -13.161 3.162 1.00 92.88 92 THR A N 1
ATOM 746 C CA . THR A 1 92 ? -7.666 -12.479 4.454 1.00 92.88 92 THR A CA 1
ATOM 747 C C . THR A 1 92 ? -7.004 -13.299 5.543 1.00 92.88 92 THR A C 1
ATOM 749 O O . THR A 1 92 ? -6.989 -14.528 5.489 1.00 92.88 92 THR A O 1
ATOM 752 N N . ALA A 1 93 ? -6.502 -12.618 6.568 1.00 93.12 93 ALA A N 1
ATOM 753 C CA . ALA A 1 93 ? -6.037 -13.277 7.775 1.00 93.12 93 ALA A CA 1
ATOM 754 C C . ALA A 1 93 ? -7.212 -13.929 8.522 1.00 93.12 93 ALA A C 1
ATOM 756 O O . ALA A 1 93 ? -8.368 -13.538 8.339 1.00 93.12 93 ALA A O 1
ATOM 757 N N . SER A 1 94 ? -6.929 -14.861 9.430 1.00 90.19 94 SER A N 1
ATOM 758 C CA . SER A 1 94 ? -7.952 -15.533 10.249 1.00 90.19 94 SER A CA 1
ATOM 759 C C . SER A 1 94 ? -8.796 -14.572 11.104 1.00 90.19 94 SER A C 1
ATOM 761 O O . SER A 1 94 ? -9.927 -14.887 11.467 1.00 90.19 94 SER A O 1
ATOM 763 N N . SER A 1 95 ? -8.292 -13.363 11.375 1.00 82.75 95 SER A N 1
ATOM 764 C CA . SER A 1 95 ? -9.023 -12.267 12.028 1.00 82.75 95 SER A CA 1
ATOM 765 C C . SER A 1 95 ? -10.041 -11.548 11.127 1.00 82.75 95 SER A C 1
ATOM 767 O O . SER A 1 95 ? -10.731 -10.639 11.595 1.00 82.75 95 SER A O 1
ATOM 769 N N . GLY A 1 96 ? -10.089 -11.877 9.834 1.00 85.12 96 GLY A N 1
ATOM 770 C CA . GLY A 1 96 ? -10.799 -11.121 8.799 1.00 85.12 96 GLY A CA 1
ATOM 771 C C . GLY A 1 96 ? -10.069 -9.850 8.344 1.00 85.12 96 GLY A C 1
ATOM 772 O O . GLY A 1 96 ? -10.606 -9.094 7.536 1.00 85.12 96 GLY A O 1
ATOM 773 N N . SER A 1 97 ? -8.860 -9.584 8.854 1.00 88.62 97 SER A N 1
ATOM 774 C CA . SER A 1 97 ? -8.024 -8.477 8.382 1.00 88.62 97 SER A CA 1
ATOM 775 C C . SER A 1 97 ? -7.584 -8.711 6.934 1.00 88.62 97 SER A C 1
ATOM 777 O O . SER A 1 97 ? -7.158 -9.824 6.611 1.00 88.62 97 SER A O 1
ATOM 779 N N . PRO A 1 98 ? -7.615 -7.686 6.064 1.00 92.50 98 PRO A N 1
ATOM 780 C CA . PRO A 1 98 ? -6.989 -7.796 4.754 1.00 92.50 98 PRO A CA 1
ATOM 781 C C . PRO A 1 98 ? -5.476 -7.967 4.909 1.00 92.50 98 PRO A C 1
ATOM 783 O O . PRO A 1 98 ? -4.862 -7.399 5.824 1.00 92.50 98 PRO A O 1
ATOM 786 N N . ILE A 1 99 ? -4.888 -8.742 4.000 1.00 95.75 99 ILE A N 1
ATOM 787 C CA . ILE A 1 99 ? -3.442 -8.935 3.928 1.00 95.75 99 ILE A CA 1
ATOM 788 C C . ILE A 1 99 ? -2.901 -8.119 2.759 1.00 95.75 99 ILE A C 1
ATOM 790 O O . ILE A 1 99 ? -3.346 -8.259 1.622 1.00 95.75 99 ILE A O 1
ATOM 794 N N . GLN A 1 100 ? -1.929 -7.267 3.058 1.00 95.62 100 GLN A N 1
ATOM 795 C CA . GLN A 1 100 ? -1.131 -6.561 2.074 1.00 95.62 100 GLN A CA 1
ATOM 796 C C . GLN A 1 100 ? 0.140 -7.364 1.806 1.00 95.62 100 GLN A C 1
ATOM 798 O O . GLN A 1 100 ? 1.007 -7.479 2.674 1.00 95.62 100 GLN A O 1
ATOM 803 N N . PHE A 1 101 ? 0.245 -7.900 0.598 1.00 96.69 101 PHE A N 1
ATOM 804 C CA . PHE A 1 101 ? 1.406 -8.627 0.110 1.00 96.69 101 PHE A CA 1
ATOM 805 C C . PHE A 1 101 ? 2.380 -7.663 -0.553 1.00 96.69 101 PHE A C 1
ATOM 807 O O . PHE A 1 101 ? 1.991 -6.832 -1.379 1.00 96.69 101 PHE A O 1
ATOM 814 N N . VAL A 1 102 ? 3.651 -7.763 -0.178 1.00 95.19 102 VAL A N 1
ATOM 815 C CA . VAL A 1 102 ? 4.689 -6.854 -0.662 1.00 95.19 102 VAL A CA 1
ATOM 816 C C . VAL A 1 102 ? 5.897 -7.659 -1.101 1.00 95.19 102 VAL A C 1
ATOM 818 O O . VAL A 1 102 ? 6.489 -8.374 -0.301 1.00 95.19 102 VAL A O 1
ATOM 821 N N . ARG A 1 103 ? 6.296 -7.504 -2.360 1.00 93.88 103 ARG A N 1
ATOM 822 C CA . ARG A 1 103 ? 7.681 -7.710 -2.774 1.00 93.88 103 ARG A CA 1
ATOM 823 C C . ARG A 1 103 ? 8.372 -6.358 -2.665 1.00 93.88 103 ARG A C 1
ATOM 825 O O . ARG A 1 103 ? 8.001 -5.419 -3.371 1.00 93.88 103 ARG A O 1
ATOM 832 N N . GLU A 1 104 ? 9.319 -6.234 -1.744 1.00 90.62 104 GLU A N 1
ATOM 833 C CA . GLU A 1 104 ? 10.085 -5.002 -1.566 1.00 90.62 104 GLU A CA 1
ATOM 834 C C . GLU A 1 104 ? 11.086 -4.864 -2.714 1.00 90.62 104 GLU A C 1
ATOM 836 O O . GLU A 1 104 ? 12.236 -5.278 -2.620 1.00 90.62 104 GLU A O 1
ATOM 841 N N . TYR A 1 105 ? 10.606 -4.323 -3.826 1.00 86.19 105 TYR A N 1
ATOM 842 C CA . TYR A 1 105 ? 11.331 -4.157 -5.075 1.00 86.19 105 TYR A CA 1
ATOM 843 C C . TYR A 1 105 ? 11.326 -2.674 -5.443 1.00 86.19 105 TYR A C 1
ATOM 845 O O . TYR A 1 105 ? 10.288 -2.023 -5.364 1.00 86.19 105 TYR A O 1
ATOM 853 N N . TYR A 1 106 ? 12.480 -2.144 -5.850 1.00 82.50 106 TYR A N 1
ATOM 854 C CA . TYR A 1 106 ? 12.656 -0.732 -6.226 1.00 82.50 106 TYR A CA 1
ATOM 855 C C . TYR A 1 106 ? 13.330 -0.587 -7.603 1.00 82.50 106 TYR A C 1
ATOM 857 O O . TYR A 1 106 ? 13.973 0.419 -7.899 1.00 82.50 106 TYR A O 1
ATOM 865 N N . GLY A 1 107 ? 13.232 -1.603 -8.464 1.00 79.31 107 GLY A N 1
ATOM 866 C CA . GLY A 1 107 ? 13.877 -1.576 -9.778 1.00 79.31 107 GLY A CA 1
ATOM 867 C C . GLY A 1 107 ? 13.301 -0.522 -10.730 1.00 79.31 107 GLY A C 1
ATOM 868 O O . GLY A 1 107 ? 12.305 0.145 -10.442 1.00 79.31 107 GLY A O 1
ATOM 869 N N . ASP A 1 108 ? 13.957 -0.355 -11.877 1.00 78.06 108 ASP A N 1
ATOM 870 C CA . ASP A 1 108 ? 13.674 0.737 -12.823 1.00 78.06 108 ASP A CA 1
ATOM 871 C C . ASP A 1 108 ? 12.239 0.699 -13.373 1.00 78.06 108 ASP A C 1
ATOM 873 O O . ASP A 1 108 ? 11.655 1.748 -13.640 1.00 78.06 108 ASP A O 1
ATOM 877 N N . ASP A 1 109 ? 11.627 -0.487 -13.433 1.00 80.69 109 ASP A N 1
ATOM 878 C CA . ASP A 1 109 ? 10.239 -0.692 -13.867 1.00 80.69 109 ASP A CA 1
ATOM 879 C C . ASP A 1 109 ? 9.209 0.045 -12.985 1.00 80.69 109 ASP A C 1
ATOM 881 O O . ASP A 1 109 ? 8.147 0.456 -13.464 1.00 80.69 109 ASP A O 1
ATOM 885 N N . ILE A 1 110 ? 9.520 0.259 -11.699 1.00 79.06 110 ILE A N 1
ATOM 886 C CA . ILE A 1 110 ? 8.682 1.049 -10.782 1.00 79.06 110 ILE A CA 1
ATOM 887 C C . ILE A 1 110 ? 8.857 2.555 -11.017 1.00 79.06 110 ILE A C 1
ATOM 889 O O . ILE A 1 110 ? 7.975 3.330 -10.656 1.00 79.06 110 ILE A O 1
ATOM 893 N N . GLY A 1 111 ? 9.949 2.996 -11.645 1.00 78.88 111 GLY A N 1
ATOM 894 C CA . GLY A 1 111 ? 10.254 4.420 -11.795 1.00 78.88 111 GLY A CA 1
ATOM 895 C C . GLY A 1 111 ? 10.624 5.092 -10.470 1.00 78.88 111 GLY A C 1
ATOM 896 O O . GLY A 1 111 ? 10.298 6.259 -10.260 1.00 78.88 111 GLY A O 1
ATOM 897 N N . TYR A 1 112 ? 11.265 4.350 -9.560 1.00 81.81 112 TYR A N 1
ATOM 898 C CA . TYR A 1 112 ? 11.793 4.891 -8.308 1.00 81.81 112 TYR A CA 1
ATOM 899 C C . TYR A 1 112 ? 13.210 5.446 -8.545 1.00 81.81 112 TYR A C 1
ATOM 901 O O . TYR A 1 112 ? 14.124 4.654 -8.814 1.00 81.81 112 TYR A O 1
ATOM 909 N N . PRO A 1 113 ? 13.406 6.777 -8.489 1.00 83.75 113 PRO A N 1
ATOM 910 C CA . PRO A 1 113 ? 14.715 7.379 -8.684 1.00 83.75 113 PRO A CA 1
ATOM 911 C C . PRO A 1 113 ? 15.599 7.182 -7.442 1.00 83.75 113 PRO A C 1
ATOM 913 O O . PRO A 1 113 ? 15.084 6.974 -6.330 1.00 83.75 113 PRO A O 1
ATOM 916 N N . PRO A 1 114 ? 16.930 7.258 -7.605 1.00 83.25 114 PRO A N 1
ATOM 917 C CA . PRO A 1 114 ? 17.844 7.249 -6.473 1.00 83.25 114 PRO A CA 1
ATOM 918 C C . PRO A 1 114 ? 17.604 8.476 -5.561 1.00 83.25 114 PRO A C 1
ATOM 920 O O . PRO A 1 114 ? 17.031 9.473 -6.012 1.00 83.25 114 PRO A O 1
ATOM 923 N N . PRO A 1 115 ? 17.992 8.430 -4.273 1.00 83.56 115 PRO A N 1
ATOM 924 C CA . PRO A 1 115 ? 17.651 9.454 -3.282 1.00 83.56 115 PRO A CA 1
ATOM 925 C C . PRO A 1 115 ? 18.046 10.881 -3.675 1.00 83.56 115 PRO A C 1
ATOM 927 O O . PRO A 1 115 ? 17.317 11.825 -3.382 1.00 83.56 115 PRO A O 1
ATOM 930 N N . GLU A 1 116 ? 19.173 11.048 -4.362 1.00 83.25 116 GLU A N 1
ATOM 931 C CA . GLU A 1 116 ? 19.669 12.330 -4.866 1.00 83.25 116 GLU A CA 1
ATOM 932 C C . GLU A 1 116 ? 18.790 12.954 -5.963 1.00 83.25 116 GLU A C 1
ATOM 934 O O . GLU A 1 116 ? 18.823 14.169 -6.151 1.00 83.25 116 GLU A O 1
ATOM 939 N N . GLU A 1 117 ? 17.977 12.150 -6.652 1.00 86.06 117 GLU A N 1
ATOM 940 C CA . GLU A 1 117 ? 17.060 12.571 -7.718 1.00 86.06 117 GLU A CA 1
ATOM 941 C C . GLU A 1 117 ? 15.601 12.687 -7.235 1.00 86.06 117 GLU A C 1
ATOM 943 O O . GLU A 1 117 ? 14.711 13.073 -7.996 1.00 86.06 117 GLU A O 1
ATOM 948 N N . GLN A 1 118 ? 15.327 12.392 -5.960 1.00 86.56 118 GLN A N 1
ATOM 949 C CA . GLN A 1 118 ? 13.997 12.542 -5.367 1.00 86.56 118 GLN A CA 1
ATOM 950 C C . GLN A 1 118 ? 13.713 14.018 -5.057 1.00 86.56 118 GLN A C 1
ATOM 952 O O . GLN A 1 118 ? 13.973 14.505 -3.951 1.00 86.56 118 GLN A O 1
ATOM 957 N N . THR A 1 119 ? 13.165 14.734 -6.043 1.00 89.81 119 THR A N 1
ATOM 958 C CA . THR A 1 119 ? 12.763 16.143 -5.903 1.00 89.81 119 THR A CA 1
ATOM 959 C C . THR A 1 119 ? 11.603 16.303 -4.915 1.00 89.81 119 THR A C 1
ATOM 961 O O . THR A 1 119 ? 10.932 15.333 -4.548 1.00 89.81 119 THR A O 1
ATOM 964 N N . GLU A 1 120 ? 11.335 17.535 -4.476 1.00 89.12 120 GLU A N 1
ATOM 965 C CA . GLU A 1 120 ? 10.171 17.805 -3.624 1.00 89.12 120 GLU A CA 1
ATOM 966 C C . GLU A 1 120 ? 8.857 17.482 -4.346 1.00 89.12 120 GLU A C 1
ATOM 968 O O . GLU A 1 120 ? 7.988 16.853 -3.746 1.00 89.12 120 GLU A O 1
ATOM 973 N N . GLU A 1 121 ? 8.745 17.767 -5.651 1.00 90.88 121 GLU A N 1
ATOM 974 C CA . GLU A 1 121 ? 7.552 17.399 -6.425 1.00 90.88 121 GLU A CA 1
ATOM 975 C C . GLU A 1 121 ? 7.346 15.880 -6.459 1.00 90.88 121 GLU A C 1
ATOM 977 O O . GLU A 1 121 ? 6.221 15.395 -6.334 1.00 90.88 121 GLU A O 1
ATOM 982 N N . TRP A 1 122 ? 8.427 15.104 -6.588 1.00 89.12 122 TRP A N 1
ATOM 983 C CA . TRP A 1 122 ? 8.341 13.647 -6.547 1.00 89.12 122 TRP A CA 1
ATOM 984 C C . TRP A 1 122 ? 7.901 13.148 -5.161 1.00 89.12 122 TRP A C 1
ATOM 986 O O . TRP A 1 122 ? 7.060 12.252 -5.062 1.00 89.12 122 TRP A O 1
ATOM 996 N N . LYS A 1 123 ? 8.408 13.744 -4.073 1.00 87.50 123 LYS A N 1
ATOM 997 C CA . LYS A 1 123 ? 8.010 13.380 -2.699 1.00 87.50 123 LYS A CA 1
ATOM 998 C C . LYS A 1 123 ? 6.547 13.717 -2.421 1.00 87.50 123 LYS A C 1
ATOM 1000 O O . LYS A 1 123 ? 5.850 12.916 -1.790 1.00 87.50 123 LYS A O 1
ATOM 1005 N N . GLU A 1 124 ? 6.076 14.871 -2.886 1.00 89.25 124 GLU A N 1
ATOM 1006 C CA . GLU A 1 124 ? 4.668 15.265 -2.814 1.00 89.25 124 GLU A CA 1
ATOM 1007 C C . GLU A 1 124 ? 3.793 14.297 -3.613 1.00 89.25 124 GLU A C 1
ATOM 1009 O O . GLU A 1 124 ? 2.801 13.792 -3.088 1.00 89.25 124 GLU A O 1
ATOM 1014 N N . PHE A 1 125 ? 4.216 13.935 -4.828 1.00 91.69 125 PHE A N 1
ATOM 1015 C CA . PHE A 1 125 ? 3.529 12.953 -5.664 1.00 91.69 125 PHE A CA 1
ATOM 1016 C C . PHE A 1 125 ? 3.396 11.587 -4.972 1.00 91.69 125 PHE A C 1
ATOM 1018 O O . PHE A 1 125 ? 2.297 11.031 -4.910 1.00 91.69 125 PHE A O 1
ATOM 1025 N N . GLN A 1 126 ? 4.480 11.060 -4.389 1.00 88.50 126 GLN A N 1
ATOM 1026 C CA . GLN A 1 126 ? 4.446 9.804 -3.624 1.00 88.50 126 GLN A CA 1
ATOM 1027 C C . GLN A 1 126 ? 3.557 9.907 -2.380 1.00 88.50 126 GLN A C 1
ATOM 1029 O O . GLN A 1 126 ? 2.841 8.963 -2.043 1.00 88.50 126 GLN A O 1
ATOM 1034 N N . THR A 1 127 ? 3.563 11.061 -1.711 1.00 88.75 127 THR A N 1
ATOM 1035 C CA . THR A 1 127 ? 2.697 11.321 -0.555 1.00 88.75 127 THR A CA 1
ATOM 1036 C C . THR A 1 127 ? 1.226 11.273 -0.962 1.00 88.75 127 THR A C 1
ATOM 1038 O O . THR A 1 127 ? 0.445 10.557 -0.333 1.00 88.75 127 THR A O 1
ATOM 1041 N N . SER A 1 128 ? 0.843 11.961 -2.042 1.00 91.81 128 SER A N 1
ATOM 1042 C CA . SER A 1 128 ? -0.521 11.918 -2.580 1.00 91.81 128 SER A CA 1
ATOM 1043 C C . SER A 1 128 ? -0.932 10.504 -2.988 1.00 91.81 128 SER A C 1
ATOM 1045 O O . SER A 1 128 ? -2.030 10.070 -2.643 1.00 91.81 128 SER A O 1
ATOM 1047 N N . LEU A 1 129 ? -0.047 9.760 -3.661 1.00 92.56 129 LEU A N 1
ATOM 1048 C CA . LEU A 1 129 ? -0.293 8.369 -4.045 1.00 92.56 129 LEU A CA 1
ATOM 1049 C C . LEU A 1 129 ? -0.593 7.489 -2.826 1.00 92.56 129 LEU A C 1
ATOM 1051 O O . LEU A 1 129 ? -1.590 6.768 -2.811 1.00 92.56 129 LEU A O 1
ATOM 1055 N N . TYR A 1 130 ? 0.249 7.567 -1.792 1.00 89.62 130 TYR A N 1
ATOM 1056 C CA . TYR A 1 130 ? 0.090 6.771 -0.577 1.00 89.62 130 TYR A CA 1
ATOM 1057 C C . TYR A 1 130 ? -1.201 7.117 0.174 1.00 89.62 130 TYR A C 1
ATOM 1059 O O . TYR A 1 130 ? -1.917 6.220 0.620 1.00 89.62 130 TYR A O 1
ATOM 1067 N N . VAL A 1 131 ? -1.526 8.408 0.288 1.00 88.19 131 VAL A N 1
ATOM 1068 C CA . VAL A 1 131 ? -2.739 8.898 0.960 1.00 88.19 131 VAL A CA 1
ATOM 1069 C C . VAL A 1 131 ? -3.999 8.401 0.256 1.00 88.19 131 VAL A C 1
ATOM 1071 O O . VAL A 1 131 ? -4.883 7.844 0.909 1.00 88.19 131 VAL A O 1
ATOM 1074 N N . LEU A 1 132 ? -4.069 8.547 -1.069 1.00 91.56 132 LEU A N 1
ATOM 1075 C CA . LEU A 1 132 ? -5.220 8.101 -1.850 1.00 91.56 132 LEU A CA 1
ATOM 1076 C C . LEU A 1 132 ? -5.369 6.580 -1.816 1.00 91.56 132 LEU A C 1
ATOM 1078 O O . LEU A 1 132 ? -6.465 6.081 -1.577 1.00 91.56 132 LEU A O 1
ATOM 1082 N N . MET A 1 133 ? -4.270 5.834 -1.959 1.00 91.69 133 MET A N 1
ATOM 1083 C CA . MET A 1 133 ? -4.285 4.375 -1.831 1.00 91.69 133 MET A CA 1
ATOM 1084 C C . MET A 1 133 ? -4.769 3.946 -0.443 1.00 91.69 133 MET A C 1
ATOM 1086 O O . MET A 1 133 ? -5.590 3.039 -0.324 1.00 91.69 133 MET A O 1
ATOM 1090 N N . ALA A 1 134 ? -4.302 4.606 0.618 1.00 87.81 134 ALA A N 1
ATOM 1091 C CA . ALA A 1 134 ? -4.759 4.318 1.967 1.00 87.81 134 ALA A CA 1
ATOM 1092 C C . ALA A 1 134 ? -6.269 4.570 2.116 1.00 87.81 134 ALA A C 1
ATOM 1094 O O . ALA A 1 134 ? -6.970 3.729 2.683 1.00 87.81 134 ALA A O 1
ATOM 1095 N N . ARG A 1 135 ? -6.788 5.674 1.569 1.00 87.19 135 ARG A N 1
ATOM 1096 C CA . ARG A 1 135 ? -8.228 5.965 1.561 1.00 87.19 135 ARG A CA 1
ATOM 1097 C C . ARG A 1 135 ? -9.021 4.892 0.825 1.00 87.19 135 ARG A C 1
ATOM 1099 O O . ARG A 1 135 ? -9.968 4.357 1.400 1.00 87.19 135 ARG A O 1
ATOM 1106 N N . SER A 1 136 ? -8.617 4.543 -0.392 1.00 90.31 136 SER A N 1
ATOM 1107 C CA . SER A 1 136 ? -9.278 3.504 -1.185 1.00 90.31 136 SER A CA 1
ATOM 1108 C C . SER A 1 136 ? -9.270 2.158 -0.458 1.00 90.31 136 SER A C 1
ATOM 1110 O O . SER A 1 136 ? -10.293 1.480 -0.405 1.00 90.31 136 SER A O 1
ATOM 1112 N N . THR A 1 137 ? -8.176 1.813 0.230 1.00 89.06 137 THR A N 1
ATOM 1113 C CA . THR A 1 137 ? -8.116 0.617 1.085 1.00 89.06 137 THR A CA 1
ATOM 1114 C C . THR A 1 137 ? -9.119 0.677 2.238 1.00 89.06 137 THR A C 1
ATOM 1116 O O . THR A 1 137 ? -9.812 -0.310 2.475 1.00 89.06 137 THR A O 1
ATOM 1119 N N . CYS A 1 138 ? -9.261 1.814 2.931 1.00 81.38 138 CYS A N 1
ATOM 1120 C CA . CYS A 1 138 ? -10.265 1.967 3.995 1.00 81.38 138 CYS A CA 1
ATOM 1121 C C . CYS A 1 138 ? -11.691 1.759 3.472 1.00 81.38 138 CYS A C 1
ATOM 1123 O O . CYS A 1 138 ? -12.508 1.111 4.129 1.00 81.38 138 CYS A O 1
ATOM 1125 N N . LEU A 1 139 ? -11.991 2.311 2.293 1.00 81.50 139 LEU A N 1
ATOM 1126 C CA . LEU A 1 139 ? -13.310 2.212 1.674 1.00 81.50 139 LEU A CA 1
ATOM 1127 C C . LEU A 1 139 ? -13.590 0.778 1.217 1.00 81.50 139 LEU A C 1
ATOM 1129 O O . LEU A 1 139 ? -14.642 0.221 1.539 1.00 81.50 139 LEU A O 1
ATOM 1133 N N . ALA A 1 140 ? -12.647 0.151 0.518 1.00 86.19 140 ALA A N 1
ATOM 1134 C CA . ALA A 1 140 ? -12.791 -1.200 -0.010 1.00 86.19 140 ALA A CA 1
ATOM 1135 C C . ALA A 1 140 ? -12.723 -2.292 1.062 1.00 86.19 140 ALA A C 1
ATOM 1137 O O . ALA A 1 140 ? -13.367 -3.332 0.918 1.00 86.19 140 ALA A O 1
ATOM 1138 N N . TYR A 1 141 ? -11.978 -2.094 2.143 1.00 83.69 141 TYR A N 1
ATOM 1139 C CA . TYR A 1 141 ? -11.761 -3.115 3.161 1.00 83.69 141 TYR A CA 1
ATOM 1140 C C . TYR A 1 141 ? -12.111 -2.557 4.543 1.00 83.69 141 TYR A C 1
ATOM 1142 O O . TYR A 1 141 ? -11.219 -2.168 5.291 1.00 83.69 141 TYR A O 1
ATOM 1150 N N . PRO A 1 142 ? -13.393 -2.571 4.957 1.00 75.25 142 PRO A N 1
ATOM 1151 C CA . PRO A 1 142 ? -13.798 -2.054 6.270 1.00 75.25 142 PRO A CA 1
ATOM 1152 C C . PRO A 1 142 ? -13.021 -2.672 7.447 1.00 75.25 142 PRO A C 1
ATOM 1154 O O . PRO A 1 142 ? -12.730 -2.006 8.444 1.00 75.25 142 PRO A O 1
ATOM 1157 N N . MET A 1 143 ? -12.607 -3.938 7.308 1.00 78.12 143 MET A N 1
ATOM 1158 C CA . MET A 1 143 ? -11.784 -4.637 8.297 1.00 78.12 143 MET A CA 1
ATOM 1159 C C . MET A 1 143 ? -10.366 -4.062 8.438 1.00 78.12 143 MET A C 1
ATOM 1161 O O . MET A 1 143 ? -9.791 -4.172 9.521 1.00 78.12 143 MET A O 1
ATOM 1165 N N . ALA A 1 144 ? -9.834 -3.377 7.417 1.00 77.44 144 ALA A N 1
ATOM 1166 C CA . ALA A 1 144 ? -8.574 -2.634 7.505 1.00 77.44 144 ALA A CA 1
ATOM 1167 C C . ALA A 1 144 ? -8.625 -1.563 8.599 1.00 77.44 144 ALA A C 1
ATOM 1169 O O . ALA A 1 144 ? -7.649 -1.361 9.312 1.00 77.44 144 ALA A O 1
ATOM 1170 N N . THR A 1 145 ? -9.771 -0.901 8.779 1.00 72.31 145 THR A N 1
ATOM 1171 C CA . THR A 1 145 ? -9.931 0.065 9.870 1.00 72.31 145 THR A CA 1
ATOM 1172 C C . THR A 1 145 ? -10.295 -0.611 11.190 1.00 72.31 145 THR A C 1
ATOM 1174 O O . THR A 1 145 ? -9.757 -0.251 12.239 1.00 72.31 145 THR A O 1
ATOM 1177 N N . ALA A 1 146 ? -11.207 -1.588 11.164 1.00 70.94 146 ALA A N 1
ATOM 1178 C CA . ALA A 1 146 ? -11.725 -2.196 12.390 1.00 70.94 146 ALA A CA 1
ATOM 1179 C C . ALA A 1 146 ? -10.678 -3.055 13.118 1.00 70.94 146 ALA A C 1
ATOM 1181 O O . ALA A 1 146 ? -10.539 -2.974 14.340 1.00 70.94 146 ALA A O 1
ATOM 1182 N N . LYS A 1 147 ? -9.938 -3.882 12.373 1.00 77.38 147 LYS A N 1
ATOM 1183 C CA . LYS A 1 147 ? -8.961 -4.839 12.916 1.00 77.38 147 LYS A CA 1
ATOM 1184 C C . LYS A 1 147 ? -7.528 -4.555 12.471 1.00 77.38 147 LYS A C 1
ATOM 1186 O O . LYS A 1 147 ? -6.605 -5.106 13.061 1.00 77.38 147 LYS A O 1
ATOM 1191 N N . GLY A 1 148 ? -7.333 -3.649 11.517 1.00 83.56 148 GLY A N 1
ATOM 1192 C CA . GLY A 1 148 ? -6.024 -3.338 10.957 1.00 83.56 148 GLY A CA 1
ATOM 1193 C C . GLY A 1 148 ? -5.660 -4.230 9.772 1.00 83.56 148 GLY A C 1
ATOM 1194 O O . GLY A 1 148 ? -6.329 -5.224 9.489 1.00 83.56 148 GLY A O 1
ATOM 1195 N N . ILE A 1 149 ? -4.579 -3.860 9.095 1.00 90.31 149 ILE A N 1
ATOM 1196 C CA . ILE A 1 149 ? -3.987 -4.566 7.958 1.00 90.31 149 ILE A CA 1
ATOM 1197 C C . ILE A 1 149 ? -2.850 -5.459 8.464 1.00 90.31 149 ILE A C 1
ATOM 1199 O O . ILE A 1 149 ? -2.079 -5.055 9.344 1.00 90.31 149 ILE A O 1
ATOM 1203 N N . VAL A 1 150 ? -2.733 -6.657 7.897 1.00 94.94 150 VAL A N 1
ATOM 1204 C CA . VAL A 1 150 ? -1.547 -7.510 8.046 1.00 94.94 150 VAL A CA 1
ATOM 1205 C C . VAL A 1 150 ? -0.627 -7.252 6.856 1.00 94.94 150 VAL A C 1
ATOM 1207 O O . VAL A 1 150 ? -1.052 -7.414 5.719 1.00 94.94 150 VAL A O 1
ATOM 1210 N N . SER A 1 151 ? 0.617 -6.842 7.095 1.00 95.25 151 SER A N 1
ATOM 1211 C CA . SER A 1 151 ? 1.633 -6.742 6.038 1.00 95.25 151 SER A CA 1
ATOM 1212 C C . SER A 1 151 ? 2.433 -8.035 5.986 1.00 95.25 151 SER A C 1
ATOM 1214 O O . SER A 1 151 ? 2.956 -8.456 7.017 1.00 95.25 151 SER A O 1
ATOM 1216 N N . PHE A 1 152 ? 2.543 -8.633 4.804 1.00 97.25 152 PHE A N 1
ATOM 1217 C CA . PHE A 1 152 ? 3.356 -9.817 4.539 1.00 97.25 152 PHE A CA 1
ATOM 1218 C C . PHE A 1 152 ? 4.368 -9.480 3.439 1.00 97.25 152 PHE A C 1
ATOM 1220 O O . PHE A 1 152 ? 4.016 -9.399 2.260 1.00 97.25 152 PHE A O 1
ATOM 1227 N N . SER A 1 153 ? 5.602 -9.204 3.858 1.00 96.06 153 SER A N 1
ATOM 1228 C CA . SER A 1 153 ? 6.621 -8.536 3.049 1.00 96.06 153 SER A CA 1
ATOM 1229 C C . SER A 1 153 ? 7.843 -9.420 2.815 1.00 96.06 153 SER A C 1
ATOM 1231 O O . SER A 1 153 ? 8.523 -9.828 3.757 1.00 96.06 153 SER A O 1
ATOM 1233 N N . ASP A 1 154 ? 8.153 -9.656 1.548 1.00 96.19 154 ASP A N 1
ATOM 1234 C CA . ASP A 1 154 ? 9.374 -10.310 1.098 1.00 96.19 154 ASP A CA 1
ATOM 1235 C C . ASP A 1 154 ? 10.459 -9.265 0.816 1.00 96.19 154 ASP A C 1
ATOM 1237 O O . ASP A 1 154 ? 10.296 -8.407 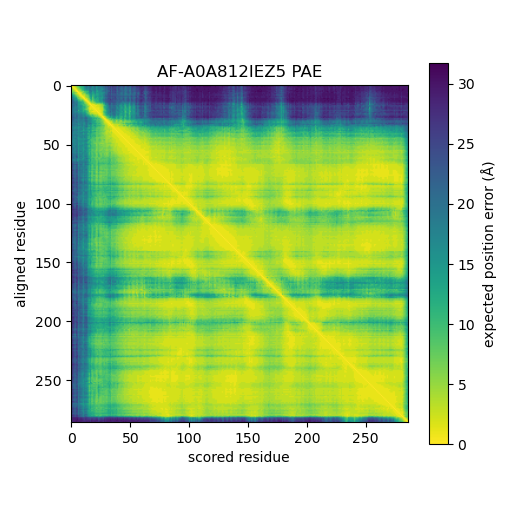-0.057 1.00 96.19 154 ASP A O 1
ATOM 1241 N N . MET A 1 155 ? 11.562 -9.343 1.557 1.00 94.88 155 MET A N 1
ATOM 1242 C CA . MET A 1 155 ? 12.671 -8.388 1.511 1.00 94.88 155 MET A CA 1
ATOM 1243 C C . MET A 1 155 ? 13.773 -8.789 0.516 1.00 94.88 155 MET A C 1
ATOM 1245 O O . MET A 1 155 ? 14.776 -8.083 0.424 1.00 94.88 155 MET A O 1
ATOM 1249 N N . GLN A 1 156 ? 13.623 -9.906 -0.210 1.00 91.56 156 GLN A N 1
ATOM 1250 C CA . GLN A 1 156 ? 14.695 -10.496 -1.023 1.00 91.56 156 GLN A CA 1
ATOM 1251 C C . GLN A 1 156 ? 15.304 -9.537 -2.063 1.00 91.56 156 GLN A C 1
ATOM 1253 O O . GLN A 1 156 ? 16.506 -9.608 -2.316 1.00 91.56 156 GLN A O 1
ATOM 1258 N N . ASP A 1 157 ? 14.495 -8.648 -2.645 1.00 88.25 157 ASP A N 1
ATOM 1259 C CA . ASP A 1 157 ? 14.920 -7.718 -3.705 1.00 88.25 157 ASP A CA 1
ATOM 1260 C C . ASP A 1 157 ? 15.081 -6.270 -3.205 1.00 88.25 157 ASP A C 1
ATOM 1262 O O . ASP A 1 157 ? 15.064 -5.324 -4.000 1.00 88.25 157 ASP A O 1
ATOM 1266 N N . PHE A 1 158 ? 15.211 -6.082 -1.888 1.00 89.19 158 PHE A N 1
ATOM 1267 C CA . PHE A 1 158 ? 15.294 -4.754 -1.294 1.00 89.19 158 PHE A CA 1
ATOM 1268 C C . PHE A 1 158 ? 16.550 -4.008 -1.766 1.00 89.19 158 PHE A C 1
ATOM 1270 O O . PHE A 1 158 ? 17.675 -4.482 -1.602 1.00 89.19 158 PHE A O 1
ATOM 1277 N N . ASP A 1 159 ? 16.368 -2.795 -2.294 1.00 88.19 159 ASP A N 1
ATOM 1278 C CA . ASP A 1 159 ? 17.457 -1.980 -2.831 1.00 88.19 159 ASP A CA 1
ATOM 1279 C C . ASP A 1 159 ? 17.815 -0.826 -1.886 1.00 88.19 159 ASP A C 1
ATOM 1281 O O . ASP A 1 159 ? 17.162 0.220 -1.835 1.00 88.19 159 ASP A O 1
ATOM 1285 N N . TRP A 1 160 ? 18.915 -0.997 -1.154 1.00 86.38 160 TRP A N 1
ATOM 1286 C CA . TRP A 1 160 ? 19.450 0.031 -0.264 1.00 86.38 160 TRP A CA 1
ATOM 1287 C C . TRP A 1 160 ? 19.926 1.298 -0.970 1.00 86.38 160 TRP A C 1
ATOM 1289 O O . TRP A 1 160 ? 20.021 2.326 -0.301 1.00 86.38 160 TRP A O 1
ATOM 1299 N N . ALA A 1 161 ? 20.275 1.233 -2.257 1.00 85.44 161 ALA A N 1
ATOM 1300 C CA . ALA A 1 161 ? 20.731 2.400 -3.002 1.00 85.44 161 ALA A CA 1
ATOM 1301 C C . ALA A 1 161 ? 19.567 3.340 -3.322 1.00 85.44 161 ALA A C 1
ATOM 1303 O O . ALA A 1 161 ? 19.765 4.547 -3.380 1.00 85.44 161 ALA A O 1
ATOM 1304 N N . LYS A 1 162 ? 18.354 2.798 -3.473 1.00 83.19 162 LYS A N 1
ATOM 1305 C CA . LYS A 1 162 ? 17.138 3.564 -3.784 1.00 83.19 162 LYS A CA 1
ATOM 1306 C C . LYS A 1 162 ? 16.274 3.872 -2.565 1.00 83.19 162 LYS A C 1
ATOM 1308 O O . LYS A 1 162 ? 15.410 4.751 -2.618 1.00 83.19 162 LYS A O 1
ATOM 1313 N N . TYR A 1 163 ? 16.494 3.163 -1.461 1.00 80.94 163 TYR A N 1
ATOM 1314 C CA . TYR A 1 163 ? 15.690 3.331 -0.264 1.00 80.94 163 TYR A CA 1
ATOM 1315 C C . TYR A 1 163 ? 15.955 4.661 0.454 1.00 80.94 163 TYR A C 1
ATOM 1317 O O . TYR A 1 163 ? 16.993 4.858 1.088 1.00 80.94 163 TYR A O 1
ATOM 1325 N N . ASP A 1 164 ? 14.960 5.548 0.437 1.00 75.38 164 ASP A N 1
ATOM 1326 C CA . ASP A 1 164 ? 14.976 6.773 1.235 1.00 75.38 164 ASP A CA 1
ATOM 1327 C C . ASP A 1 164 ? 14.586 6.482 2.693 1.00 75.38 164 ASP A C 1
ATOM 1329 O O . ASP A 1 164 ? 13.426 6.210 3.008 1.00 75.38 164 ASP A O 1
ATOM 1333 N N . MET A 1 165 ? 15.544 6.592 3.613 1.00 71.62 165 MET A N 1
ATOM 1334 C CA . MET A 1 165 ? 15.309 6.416 5.051 1.00 71.62 165 MET A CA 1
ATOM 1335 C C . MET A 1 165 ? 14.362 7.475 5.642 1.00 71.62 165 MET A C 1
ATOM 1337 O O . MET A 1 165 ? 13.652 7.178 6.607 1.00 71.62 165 MET A O 1
ATOM 1341 N N . GLU A 1 166 ? 14.283 8.673 5.052 1.00 70.06 166 GLU A N 1
ATOM 1342 C CA . GLU A 1 166 ? 13.372 9.739 5.490 1.00 70.06 166 GLU A CA 1
ATOM 1343 C C . GLU A 1 166 ? 11.921 9.478 5.062 1.00 70.06 166 GLU A C 1
ATOM 1345 O O . GLU A 1 166 ? 10.986 10.010 5.672 1.00 70.06 166 GLU A O 1
ATOM 1350 N N . SER A 1 167 ? 11.695 8.592 4.083 1.00 69.69 167 SER A N 1
ATOM 1351 C CA . SER A 1 167 ? 10.347 8.155 3.695 1.00 69.69 167 SER A CA 1
ATOM 1352 C C . SER A 1 167 ? 9.577 7.559 4.877 1.00 69.69 167 SER A C 1
ATOM 1354 O O . SER A 1 167 ? 8.379 7.802 5.025 1.00 69.69 167 SER A O 1
ATOM 1356 N N . LYS A 1 168 ? 10.267 6.876 5.804 1.00 64.50 168 LYS A N 1
ATOM 1357 C CA . LYS A 1 168 ? 9.668 6.340 7.037 1.00 64.50 168 LYS A CA 1
ATOM 1358 C C . LYS A 1 168 ? 9.083 7.433 7.921 1.00 64.50 168 LYS A C 1
ATOM 1360 O O . LYS A 1 168 ? 8.018 7.235 8.502 1.00 64.50 168 LYS A O 1
ATOM 1365 N N . LYS A 1 169 ? 9.760 8.579 8.032 1.00 64.62 169 LYS A N 1
ATOM 1366 C CA . LYS A 1 169 ? 9.279 9.713 8.826 1.00 64.62 169 LYS A CA 1
ATOM 1367 C C . LYS A 1 169 ? 8.029 10.317 8.188 1.00 64.62 169 LYS A C 1
ATOM 1369 O O . LYS A 1 169 ? 7.039 10.518 8.886 1.00 64.62 169 LYS A O 1
ATOM 1374 N N . ARG A 1 170 ? 8.036 10.496 6.861 1.00 69.44 170 ARG A N 1
ATOM 1375 C CA . ARG A 1 170 ? 6.874 10.996 6.104 1.00 69.44 170 ARG A CA 1
ATOM 1376 C C . ARG A 1 170 ? 5.668 10.053 6.216 1.00 69.44 170 ARG A C 1
ATOM 1378 O O . ARG A 1 170 ? 4.577 10.490 6.571 1.00 69.44 170 ARG A O 1
ATOM 1385 N N . ASN A 1 171 ? 5.875 8.749 6.042 1.00 70.00 171 ASN A N 1
ATOM 1386 C CA . ASN A 1 171 ? 4.806 7.747 6.141 1.00 70.00 171 ASN A CA 1
ATOM 1387 C C . ASN A 1 171 ? 4.308 7.552 7.585 1.00 70.00 171 ASN A C 1
ATOM 1389 O O . ASN A 1 171 ? 3.128 7.281 7.813 1.00 70.00 171 ASN A O 1
ATOM 1393 N N . SER A 1 172 ? 5.179 7.715 8.586 1.00 68.88 172 SER A N 1
ATOM 1394 C CA . SER A 1 172 ? 4.796 7.678 10.004 1.00 68.88 172 SER A CA 1
ATOM 1395 C C . SER A 1 172 ? 3.797 8.783 10.355 1.00 68.88 172 SER A C 1
ATOM 1397 O O . SER A 1 172 ? 2.861 8.532 11.111 1.00 68.88 172 SER A O 1
ATOM 1399 N N . ASP A 1 173 ? 3.963 9.983 9.805 1.00 70.50 173 ASP A N 1
ATOM 1400 C CA . ASP A 1 173 ? 3.032 11.091 10.034 1.00 70.50 173 ASP A CA 1
ATOM 1401 C C . ASP A 1 173 ? 1.656 10.810 9.422 1.00 70.50 173 ASP A C 1
ATOM 1403 O O . ASP A 1 173 ? 0.632 11.020 10.071 1.00 70.50 173 ASP A O 1
ATOM 1407 N N . ILE A 1 174 ? 1.624 10.257 8.207 1.00 72.88 174 ILE A N 1
ATOM 1408 C CA . ILE A 1 174 ? 0.375 9.883 7.533 1.00 72.88 174 ILE A CA 1
ATOM 1409 C C . ILE A 1 174 ? -0.339 8.779 8.325 1.00 72.88 174 ILE A C 1
ATOM 1411 O O . ILE A 1 174 ? -1.505 8.922 8.680 1.00 72.88 174 ILE A O 1
ATOM 1415 N N . THR A 1 175 ? 0.365 7.704 8.687 1.00 71.81 175 THR A N 1
ATOM 1416 C CA . THR A 1 175 ? -0.210 6.557 9.426 1.00 71.81 175 THR A CA 1
ATOM 1417 C C . THR A 1 175 ? -0.649 6.881 10.858 1.00 71.81 175 THR A C 1
ATOM 1419 O O . THR A 1 175 ? -1.361 6.089 11.474 1.00 71.81 175 THR A O 1
ATOM 1422 N N . GLN A 1 176 ? -0.237 8.020 11.424 1.00 72.50 176 GLN A N 1
ATOM 1423 C CA . GLN A 1 176 ? -0.759 8.502 12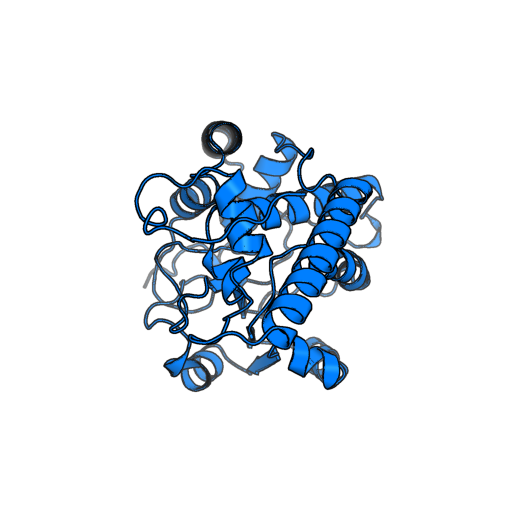.707 1.00 72.50 176 GLN A CA 1
ATOM 1424 C C . GLN A 1 176 ? -2.130 9.166 12.577 1.00 72.50 176 GLN A C 1
ATOM 1426 O O . GLN A 1 176 ? -2.917 9.113 13.524 1.00 72.50 176 GLN A O 1
ATOM 1431 N N . LEU A 1 177 ? -2.408 9.780 11.428 1.00 70.69 177 LEU A N 1
ATOM 1432 C CA . LEU A 1 177 ? -3.648 10.512 11.179 1.00 70.69 177 LEU A CA 1
ATOM 1433 C C . LEU A 1 177 ? -4.684 9.664 10.429 1.00 70.69 177 LEU A C 1
ATOM 1435 O O . LEU A 1 177 ? -5.886 9.848 10.607 1.00 70.69 177 LEU A O 1
ATOM 1439 N N . VAL A 1 178 ? -4.218 8.707 9.627 1.00 69.31 178 VAL A N 1
ATOM 1440 C CA . VAL A 1 178 ? -5.034 7.865 8.749 1.00 69.31 178 VAL A CA 1
ATOM 1441 C C . VAL A 1 178 ? -5.511 6.584 9.459 1.00 69.31 178 VAL A C 1
ATOM 1443 O O . VAL A 1 178 ? -4.732 5.954 10.176 1.00 69.31 178 VAL A O 1
ATOM 1446 N N . PRO A 1 179 ? -6.767 6.137 9.248 1.00 63.31 179 PRO A N 1
ATOM 1447 C CA . PRO A 1 179 ? -7.340 4.976 9.945 1.00 63.31 179 PRO A CA 1
ATOM 1448 C C . PRO A 1 179 ? -6.769 3.594 9.563 1.00 63.31 179 PRO A C 1
ATOM 1450 O O . PRO A 1 179 ? -7.115 2.606 10.214 1.00 63.31 179 PRO A O 1
ATOM 1453 N N . ASN A 1 180 ? -5.879 3.494 8.569 1.00 70.00 180 ASN A N 1
ATOM 1454 C CA . ASN A 1 180 ? -5.192 2.243 8.227 1.00 70.00 180 ASN A CA 1
ATOM 1455 C C . ASN A 1 180 ? -4.137 1.888 9.271 1.00 70.00 180 ASN A C 1
ATOM 1457 O O . ASN A 1 180 ? -2.964 2.253 9.179 1.00 70.00 180 ASN A O 1
ATOM 1461 N N . ARG A 1 181 ? -4.562 1.140 10.284 1.00 76.31 181 ARG A N 1
ATOM 1462 C CA . ARG A 1 181 ? -3.667 0.626 11.312 1.00 76.31 181 ARG A CA 1
ATOM 1463 C C . ARG A 1 181 ? -2.977 -0.644 10.822 1.00 76.31 181 ARG A C 1
ATOM 1465 O O . ARG A 1 181 ? -3.646 -1.604 10.466 1.00 76.31 181 ARG A O 1
ATOM 1472 N N . LEU A 1 182 ? -1.652 -0.708 10.917 1.00 83.19 182 LEU A N 1
ATOM 1473 C CA . LEU A 1 182 ? -0.935 -1.985 10.843 1.00 83.19 182 LEU A CA 1
ATOM 1474 C C . LEU A 1 182 ? -1.187 -2.789 12.125 1.00 83.19 182 LEU A C 1
ATOM 1476 O O . LEU A 1 182 ? -0.880 -2.322 13.227 1.00 83.19 182 LEU A O 1
ATOM 1480 N N . ALA A 1 183 ? -1.780 -3.972 11.978 1.00 87.31 183 ALA A N 1
ATOM 1481 C CA . ALA A 1 183 ? -2.042 -4.902 13.075 1.00 87.31 183 ALA A CA 1
ATOM 1482 C C . ALA A 1 183 ? -0.872 -5.863 13.303 1.00 87.31 183 ALA A C 1
ATOM 1484 O O . ALA A 1 183 ? -0.531 -6.165 14.447 1.00 87.31 183 ALA A O 1
ATOM 1485 N N . ARG A 1 184 ? -0.267 -6.319 12.205 1.00 92.62 184 ARG A N 1
ATOM 1486 C CA . ARG A 1 184 ? 0.872 -7.235 12.174 1.00 92.62 184 ARG A CA 1
ATOM 1487 C C . ARG A 1 184 ? 1.752 -6.859 10.988 1.00 92.62 184 ARG A C 1
ATOM 1489 O O . ARG A 1 184 ? 1.232 -6.583 9.907 1.00 92.62 184 ARG A O 1
ATOM 1496 N N . MET A 1 185 ? 3.064 -6.857 11.182 1.00 93.88 185 MET A N 1
ATOM 1497 C CA . MET A 1 185 ? 4.038 -6.667 10.112 1.00 93.88 185 MET A CA 1
ATOM 1498 C C . MET A 1 185 ? 4.977 -7.866 10.111 1.00 93.88 185 MET A C 1
ATOM 1500 O O . MET A 1 185 ? 5.734 -8.045 11.059 1.00 93.88 185 MET A O 1
ATOM 1504 N N . ILE A 1 186 ? 4.895 -8.677 9.064 1.00 96.25 186 ILE A N 1
ATOM 1505 C CA . ILE A 1 186 ? 5.692 -9.884 8.869 1.00 96.25 186 ILE A CA 1
ATOM 1506 C C . ILE A 1 186 ? 6.665 -9.603 7.732 1.00 96.25 186 ILE A C 1
ATOM 1508 O O . ILE A 1 186 ? 6.234 -9.321 6.615 1.00 96.25 186 ILE A O 1
ATOM 1512 N N . ALA A 1 187 ? 7.961 -9.669 8.019 1.00 96.19 187 ALA A N 1
ATOM 1513 C CA . ALA A 1 187 ? 9.018 -9.539 7.024 1.00 96.19 187 ALA A CA 1
ATOM 1514 C C . ALA A 1 187 ? 9.826 -10.838 6.924 1.00 96.19 187 ALA A C 1
ATOM 1516 O O . ALA A 1 187 ? 10.082 -11.488 7.937 1.00 96.19 187 ALA A O 1
ATOM 1517 N N . PHE A 1 18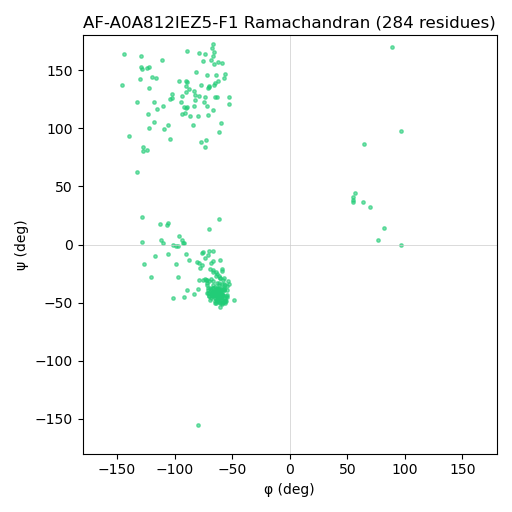8 ? 10.263 -11.216 5.728 1.00 97.12 188 PHE A N 1
ATOM 1518 C CA . PHE A 1 188 ? 11.131 -12.379 5.534 1.00 97.12 188 PHE A CA 1
ATOM 1519 C C . PHE A 1 188 ? 12.161 -12.157 4.423 1.00 97.12 188 PHE A C 1
ATOM 1521 O O . PHE A 1 188 ? 12.063 -11.192 3.672 1.00 97.12 188 PHE A O 1
ATOM 1528 N N . HIS A 1 189 ? 13.198 -12.998 4.382 1.00 96.75 189 HIS A N 1
ATOM 1529 C CA . HIS A 1 189 ? 14.414 -12.790 3.580 1.00 96.75 189 HIS A CA 1
ATOM 1530 C C . HIS A 1 189 ? 15.152 -11.449 3.809 1.00 96.75 189 HIS A C 1
ATOM 1532 O O . HIS A 1 189 ? 15.654 -10.870 2.844 1.00 96.75 189 HIS A O 1
ATOM 1538 N N . PRO A 1 190 ? 15.258 -10.909 5.042 1.00 94.75 190 PRO A N 1
ATOM 1539 C CA . PRO A 1 190 ? 16.033 -9.694 5.258 1.00 94.75 190 PRO A CA 1
ATOM 1540 C C . PRO A 1 190 ? 17.533 -9.975 5.085 1.00 94.75 190 PRO A C 1
ATOM 1542 O O . PRO A 1 190 ? 18.058 -10.944 5.643 1.00 94.75 190 PRO A O 1
ATOM 1545 N N . ASP A 1 191 ? 18.239 -9.089 4.382 1.00 93.62 191 ASP A N 1
ATOM 1546 C CA . ASP A 1 191 ? 19.703 -9.084 4.385 1.00 93.62 191 ASP A CA 1
ATOM 1547 C C . ASP A 1 191 ? 20.264 -8.675 5.764 1.00 93.62 191 ASP A C 1
ATOM 1549 O O . ASP A 1 191 ? 19.538 -8.216 6.652 1.00 93.62 191 ASP A O 1
ATOM 1553 N N . GLU A 1 192 ? 21.573 -8.839 5.976 1.00 92.88 192 GLU A N 1
ATOM 1554 C CA . GLU A 1 192 ? 22.211 -8.539 7.270 1.00 92.88 192 GLU A CA 1
ATOM 1555 C C . GLU A 1 192 ? 21.980 -7.088 7.719 1.00 92.88 192 GLU A C 1
ATOM 1557 O O . GLU A 1 192 ? 21.772 -6.801 8.904 1.00 92.88 192 GLU A O 1
ATOM 1562 N N . LYS A 1 193 ? 21.983 -6.156 6.761 1.00 91.38 193 LYS A N 1
ATOM 1563 C CA . LYS A 1 193 ? 21.775 -4.733 7.027 1.00 91.38 193 LYS A CA 1
ATOM 1564 C C . LYS A 1 193 ? 20.338 -4.462 7.479 1.00 91.38 193 LYS A C 1
ATOM 1566 O O . LYS A 1 193 ? 20.136 -3.680 8.409 1.00 91.38 193 LYS A O 1
ATOM 1571 N N . MET A 1 194 ? 19.354 -5.131 6.885 1.00 89.69 194 MET A N 1
ATOM 1572 C CA . MET A 1 194 ? 17.937 -5.008 7.215 1.00 89.69 194 MET A CA 1
ATOM 1573 C C . MET A 1 194 ? 17.631 -5.647 8.562 1.00 89.69 194 MET A C 1
ATOM 1575 O O . MET A 1 194 ? 16.938 -5.051 9.386 1.00 89.69 194 MET A O 1
ATOM 1579 N N . GLN A 1 195 ? 18.218 -6.814 8.835 1.00 90.88 195 GLN A N 1
ATOM 1580 C CA . GLN A 1 195 ? 18.124 -7.462 10.141 1.00 90.88 195 GLN A CA 1
ATOM 1581 C C . GLN A 1 195 ? 18.619 -6.532 11.249 1.00 90.88 195 GLN A C 1
ATOM 1583 O O . GLN A 1 195 ? 17.935 -6.364 12.262 1.00 90.88 195 GLN A O 1
ATOM 1588 N N . LYS A 1 196 ? 19.770 -5.880 11.040 1.00 89.06 196 LYS A N 1
ATOM 1589 C CA . LYS A 1 196 ? 20.306 -4.890 11.979 1.00 89.06 196 LYS A CA 1
ATOM 1590 C C . LYS A 1 196 ? 19.386 -3.676 12.111 1.00 89.06 196 LYS A C 1
ATOM 1592 O O . LYS A 1 196 ? 19.046 -3.291 13.226 1.00 89.06 196 LYS A O 1
ATOM 1597 N N . PHE A 1 197 ? 18.909 -3.128 10.993 1.00 84.94 197 PHE A N 1
ATOM 1598 C CA . PHE A 1 197 ? 17.956 -2.017 10.998 1.00 84.94 197 PHE A CA 1
ATOM 1599 C C . PHE A 1 197 ? 16.704 -2.338 11.835 1.00 84.94 197 PHE A C 1
ATOM 1601 O O . PHE A 1 197 ? 16.245 -1.519 12.633 1.00 84.94 197 PHE A O 1
ATOM 1608 N N . TYR A 1 198 ? 16.160 -3.547 11.699 1.00 84.94 198 TYR A N 1
ATOM 1609 C CA . TYR A 1 198 ? 15.019 -3.982 12.490 1.00 84.94 198 TYR A CA 1
ATOM 1610 C C . TYR A 1 198 ? 15.377 -4.258 13.953 1.00 84.94 198 TYR A C 1
ATOM 1612 O O . TYR A 1 198 ? 14.557 -3.970 14.827 1.00 84.94 198 TYR A O 1
ATOM 1620 N N . GLN A 1 199 ? 16.571 -4.777 14.264 1.00 84.19 199 GLN A N 1
ATOM 1621 C CA . GLN A 1 199 ? 17.106 -4.905 15.635 1.00 84.19 199 GLN A CA 1
ATOM 1622 C C . GLN A 1 199 ? 17.169 -3.569 16.371 1.00 84.19 199 GLN A C 1
ATOM 1624 O O . GLN A 1 199 ? 16.760 -3.501 17.530 1.00 84.19 199 GLN A O 1
ATOM 1629 N N . ASP A 1 200 ? 17.547 -2.509 15.665 1.00 84.12 200 ASP A N 1
ATOM 1630 C CA . ASP A 1 200 ? 17.617 -1.154 16.210 1.00 84.12 200 ASP A CA 1
ATOM 1631 C C . ASP A 1 200 ? 16.224 -0.519 16.412 1.00 84.12 200 ASP A C 1
ATOM 1633 O O . ASP A 1 200 ? 16.077 0.500 17.095 1.00 84.12 200 ASP A O 1
ATOM 1637 N N . MET A 1 201 ? 15.160 -1.130 15.874 1.00 81.12 201 MET A N 1
ATOM 1638 C CA . MET A 1 201 ? 13.789 -0.692 16.117 1.00 81.12 201 MET A CA 1
ATOM 1639 C C . MET A 1 201 ? 13.407 -0.907 17.587 1.00 81.12 201 MET A C 1
ATOM 1641 O O . MET A 1 201 ? 13.285 -2.036 18.065 1.00 81.12 201 MET A O 1
ATOM 1645 N N . GLY A 1 202 ? 13.140 0.192 18.298 1.00 80.25 202 GLY A N 1
ATOM 1646 C CA . GLY A 1 202 ? 12.791 0.152 19.718 1.00 80.25 202 GLY A CA 1
ATOM 1647 C C . GLY A 1 202 ? 11.579 -0.737 20.031 1.00 80.25 202 GLY A C 1
ATOM 1648 O O . GLY A 1 202 ? 10.603 -0.791 19.278 1.00 80.25 202 GLY A O 1
ATOM 1649 N N . ALA A 1 203 ? 11.596 -1.380 21.204 1.00 82.94 203 ALA A N 1
ATOM 1650 C CA . ALA A 1 203 ? 10.570 -2.338 21.639 1.00 82.94 203 ALA A CA 1
ATOM 1651 C C . ALA A 1 203 ? 9.131 -1.791 21.562 1.00 82.94 203 ALA A C 1
ATOM 1653 O O . ALA A 1 203 ? 8.193 -2.521 21.237 1.00 82.94 203 ALA A O 1
ATOM 1654 N N . ARG A 1 204 ? 8.945 -0.486 21.808 1.00 80.56 204 ARG A N 1
ATOM 1655 C CA . ARG A 1 204 ? 7.641 0.183 21.683 1.00 80.56 204 ARG A CA 1
ATOM 1656 C C . ARG A 1 204 ? 7.119 0.182 20.243 1.00 80.56 204 ARG A C 1
ATOM 1658 O O . ARG A 1 204 ? 5.927 -0.038 20.052 1.00 80.56 204 ARG A O 1
ATOM 1665 N N . ALA A 1 205 ? 7.978 0.429 19.256 1.00 77.69 205 ALA A N 1
ATOM 1666 C CA . ALA A 1 205 ? 7.597 0.435 17.844 1.00 77.69 205 ALA A CA 1
ATOM 1667 C C . ALA A 1 205 ? 7.290 -0.987 17.355 1.00 77.69 205 ALA A C 1
ATOM 1669 O O . ALA A 1 205 ? 6.225 -1.211 16.784 1.00 77.69 205 ALA A O 1
ATOM 1670 N N . ARG A 1 206 ? 8.131 -1.964 17.720 1.00 82.81 206 ARG A N 1
ATOM 1671 C CA . ARG A 1 206 ? 7.880 -3.387 17.435 1.00 82.81 206 ARG A CA 1
ATOM 1672 C C . ARG A 1 206 ? 6.533 -3.858 17.978 1.00 82.81 206 ARG A C 1
ATOM 1674 O O . ARG A 1 206 ? 5.731 -4.422 17.242 1.00 82.81 206 ARG A O 1
ATOM 1681 N N . LYS A 1 207 ? 6.238 -3.544 19.247 1.00 84.81 207 LYS A N 1
ATOM 1682 C CA . LYS A 1 207 ? 4.946 -3.861 19.873 1.00 84.81 207 LYS A CA 1
ATOM 1683 C C . LYS A 1 207 ? 3.778 -3.125 19.211 1.00 84.81 207 LYS A C 1
ATOM 1685 O O . LYS A 1 207 ? 2.702 -3.699 19.086 1.00 84.81 207 LYS A O 1
ATOM 1690 N N . LYS A 1 208 ? 3.964 -1.864 18.797 1.00 81.69 208 LYS A N 1
ATOM 1691 C CA . LYS A 1 208 ? 2.925 -1.069 18.116 1.00 81.69 208 LYS A CA 1
ATOM 1692 C C . LYS A 1 208 ? 2.497 -1.711 16.794 1.00 81.69 208 LYS A C 1
ATOM 1694 O O . LYS A 1 208 ? 1.310 -1.674 16.488 1.00 81.69 208 LYS A O 1
ATOM 1699 N N . TRP A 1 209 ? 3.445 -2.266 16.040 1.00 82.06 209 TRP A N 1
ATOM 1700 C CA . TRP A 1 209 ? 3.210 -2.831 14.707 1.00 82.06 209 TRP A CA 1
ATOM 1701 C C . TRP A 1 209 ? 3.051 -4.354 14.687 1.00 82.06 209 TRP A C 1
ATOM 1703 O O . TRP A 1 209 ? 2.839 -4.919 13.619 1.00 82.06 209 TRP A O 1
ATOM 1713 N N . GLY A 1 210 ? 3.170 -5.021 15.841 1.00 86.88 210 GLY A N 1
ATOM 1714 C CA . GLY A 1 210 ? 3.198 -6.483 15.901 1.00 86.88 210 GLY A CA 1
ATOM 1715 C C . GLY A 1 210 ? 4.294 -7.058 15.003 1.00 86.88 210 GLY A C 1
ATOM 1716 O O . GLY A 1 210 ? 4.034 -8.011 14.277 1.00 86.88 210 GLY A O 1
ATOM 1717 N N . PHE A 1 211 ? 5.464 -6.418 14.988 1.00 92.19 211 PHE A N 1
ATOM 1718 C CA . PHE A 1 211 ? 6.523 -6.693 14.024 1.00 92.19 211 PHE A CA 1
ATOM 1719 C C . PHE A 1 211 ? 7.239 -8.018 14.309 1.00 92.19 211 PHE A C 1
ATOM 1721 O O . PHE A 1 211 ? 7.772 -8.188 15.406 1.00 92.19 211 PHE A O 1
ATOM 1728 N N . GLU A 1 212 ? 7.317 -8.880 13.297 1.00 93.75 212 GLU A N 1
ATOM 1729 C CA . GLU A 1 212 ? 8.161 -10.074 13.265 1.00 93.75 212 GLU A CA 1
ATOM 1730 C C . GLU A 1 212 ? 9.014 -10.102 12.002 1.00 93.75 212 GLU A C 1
ATOM 1732 O O . GLU A 1 212 ? 8.612 -9.621 10.939 1.00 93.75 212 GLU A O 1
ATOM 1737 N N . GLN A 1 213 ? 10.178 -10.733 12.124 1.00 93.94 213 GLN A N 1
ATOM 1738 C CA . GLN A 1 213 ? 11.057 -11.012 10.999 1.00 93.94 213 GLN A CA 1
ATOM 1739 C C . GLN A 1 213 ? 11.470 -12.482 10.991 1.00 93.94 213 GLN A C 1
ATOM 1741 O O . GLN A 1 213 ? 11.758 -13.054 12.044 1.00 93.94 213 GLN A O 1
ATOM 1746 N N . TYR A 1 214 ? 11.562 -13.057 9.799 1.00 96.56 214 TYR A N 1
ATOM 1747 C CA . TYR A 1 214 ? 11.930 -14.451 9.577 1.00 96.56 214 TYR A CA 1
ATOM 1748 C C . TYR A 1 214 ? 13.056 -14.555 8.552 1.00 96.56 214 TYR A C 1
ATOM 1750 O O . TYR A 1 214 ? 13.207 -13.692 7.689 1.00 96.56 214 TYR A O 1
ATOM 1758 N N . ALA A 1 215 ? 13.866 -15.609 8.635 1.00 95.38 215 ALA A N 1
ATOM 1759 C CA . ALA A 1 215 ? 14.949 -15.810 7.677 1.00 95.38 215 ALA A CA 1
ATOM 1760 C C . ALA A 1 215 ? 14.401 -16.184 6.293 1.00 95.38 215 ALA A C 1
ATOM 1762 O O . ALA A 1 215 ? 14.874 -15.656 5.289 1.00 95.38 215 ALA A O 1
ATOM 1763 N N . THR A 1 216 ? 13.386 -17.051 6.245 1.00 96.81 216 THR A N 1
ATOM 1764 C CA . THR A 1 216 ? 12.817 -17.572 4.996 1.00 96.81 216 THR A CA 1
ATOM 1765 C C . THR A 1 216 ? 11.296 -17.447 4.931 1.00 96.81 216 THR A C 1
ATOM 1767 O O . THR A 1 216 ? 10.627 -17.300 5.956 1.00 96.81 216 THR A O 1
ATOM 1770 N N . PHE A 1 217 ? 10.740 -17.555 3.719 1.00 96.75 217 PHE A N 1
ATOM 1771 C CA . PHE A 1 217 ? 9.293 -17.693 3.509 1.00 96.75 217 PHE A CA 1
ATOM 1772 C C . PHE A 1 217 ? 8.705 -18.870 4.306 1.00 96.75 217 PHE A C 1
ATOM 1774 O O . PHE A 1 217 ? 7.687 -18.714 4.975 1.00 96.75 217 PHE A O 1
ATOM 1781 N N . ALA A 1 218 ? 9.363 -20.036 4.284 1.00 97.19 218 ALA A N 1
ATOM 1782 C CA . ALA A 1 218 ? 8.882 -21.233 4.974 1.00 97.19 218 ALA A CA 1
ATOM 1783 C C . ALA A 1 218 ? 8.793 -21.031 6.496 1.00 97.19 218 ALA A C 1
ATOM 1785 O O . ALA A 1 218 ? 7.805 -21.436 7.110 1.00 97.19 218 ALA A O 1
ATOM 1786 N N . ASP A 1 219 ? 9.781 -20.354 7.089 1.00 97.69 219 ASP A N 1
ATOM 1787 C CA . ASP A 1 219 ? 9.772 -20.024 8.518 1.00 97.69 219 ASP A CA 1
ATOM 1788 C C . ASP A 1 219 ? 8.619 -19.075 8.867 1.00 97.69 219 ASP A C 1
ATOM 1790 O O . ASP A 1 219 ? 7.933 -19.281 9.869 1.00 97.69 219 ASP A O 1
ATOM 1794 N N . ALA A 1 220 ? 8.380 -18.061 8.026 1.00 97.38 220 ALA A N 1
ATOM 1795 C CA . ALA A 1 220 ? 7.285 -17.114 8.215 1.00 97.38 220 ALA A CA 1
ATOM 1796 C C . ALA A 1 220 ? 5.921 -17.815 8.166 1.00 97.38 220 ALA A C 1
ATOM 1798 O O . ALA A 1 220 ? 5.097 -17.622 9.058 1.00 97.38 220 ALA A O 1
ATOM 1799 N N . VAL A 1 221 ? 5.696 -18.674 7.166 1.00 97.31 221 VAL A N 1
ATOM 1800 C CA . VAL A 1 221 ? 4.448 -19.441 7.021 1.00 97.31 221 VAL A CA 1
ATOM 1801 C C . VAL A 1 221 ? 4.233 -20.381 8.204 1.00 97.31 221 VAL A C 1
ATOM 1803 O O . VAL A 1 221 ? 3.137 -20.420 8.756 1.00 97.31 221 VAL A O 1
ATOM 1806 N N . ALA A 1 222 ? 5.267 -21.111 8.630 1.00 97.25 222 ALA A N 1
ATOM 1807 C CA . ALA A 1 222 ? 5.159 -22.041 9.751 1.00 97.25 222 ALA A CA 1
ATOM 1808 C C . ALA A 1 222 ? 4.850 -21.323 11.076 1.00 97.25 222 ALA A C 1
ATOM 1810 O O . ALA A 1 222 ? 4.015 -21.786 11.856 1.00 97.25 222 ALA A O 1
ATOM 1811 N N . ALA A 1 223 ? 5.498 -20.183 11.328 1.00 97.06 223 ALA A N 1
ATOM 1812 C CA . ALA A 1 223 ? 5.290 -19.402 12.544 1.00 97.06 223 ALA A CA 1
ATOM 1813 C C . ALA A 1 223 ? 3.929 -18.686 12.571 1.00 97.06 223 ALA A C 1
ATOM 1815 O O . ALA A 1 223 ? 3.338 -18.542 13.640 1.00 97.06 223 ALA A O 1
ATOM 1816 N N . GLU A 1 224 ? 3.420 -18.267 11.410 1.00 96.44 224 GLU A N 1
ATOM 1817 C CA . GLU A 1 224 ? 2.189 -17.476 11.269 1.00 96.44 224 GLU A CA 1
ATOM 1818 C C . GLU A 1 224 ? 1.006 -18.297 10.716 1.00 96.44 224 GLU A C 1
ATOM 1820 O O . GLU A 1 224 ? -0.006 -17.735 10.300 1.00 96.44 224 GLU A O 1
ATOM 1825 N N . GLN A 1 225 ? 1.086 -19.633 10.744 1.00 95.06 225 GLN A N 1
ATOM 1826 C CA . GLN A 1 225 ? 0.082 -20.547 10.169 1.00 95.06 225 GLN A CA 1
ATOM 1827 C C . GLN A 1 225 ? -1.343 -20.354 10.717 1.00 95.06 225 GLN A C 1
ATOM 1829 O O . GLN A 1 225 ? -2.319 -20.629 10.031 1.00 95.06 225 GLN A O 1
ATOM 1834 N N . SER A 1 226 ? -1.488 -19.886 11.963 1.00 94.69 226 SER A N 1
ATOM 1835 C CA . SER A 1 226 ? -2.803 -19.608 12.558 1.00 94.69 226 SER A CA 1
ATOM 1836 C C . SER A 1 226 ? -3.401 -18.279 12.095 1.00 94.69 226 SER A C 1
ATOM 1838 O O . SER A 1 226 ? -4.579 -18.012 12.338 1.00 94.69 226 SER A O 1
ATOM 1840 N N . LEU A 1 227 ? -2.577 -17.408 11.510 1.00 94.62 227 LEU A N 1
ATOM 1841 C CA . LEU A 1 227 ? -2.953 -16.081 11.038 1.00 94.62 227 LEU A CA 1
ATOM 1842 C C . LEU A 1 227 ? -3.159 -16.066 9.523 1.00 94.62 227 LEU A C 1
ATOM 1844 O O . LEU A 1 227 ? -4.132 -15.475 9.058 1.00 94.62 227 LEU A O 1
ATOM 1848 N N . LEU A 1 228 ? -2.235 -16.664 8.772 1.00 95.75 228 LEU A N 1
ATOM 1849 C CA . LEU A 1 228 ? -2.198 -16.611 7.314 1.00 95.75 228 LEU A CA 1
ATOM 1850 C C . LEU A 1 228 ? -3.158 -17.630 6.675 1.00 95.75 228 LEU A C 1
ATOM 1852 O O . LEU A 1 228 ? -3.376 -18.703 7.235 1.00 95.75 228 LEU A O 1
ATOM 1856 N N . PRO A 1 229 ? -3.726 -17.322 5.496 1.00 94.00 229 PRO A N 1
ATOM 1857 C CA . PRO A 1 229 ? -4.470 -18.296 4.708 1.00 94.00 229 PRO A CA 1
ATOM 1858 C C . PRO A 1 229 ? -3.535 -19.374 4.140 1.00 94.00 229 PRO A C 1
ATOM 1860 O O . PRO A 1 229 ? -2.339 -19.150 3.964 1.00 94.00 229 PRO A O 1
ATOM 1863 N N . GLU A 1 230 ? -4.100 -20.531 3.787 1.00 91.50 230 GLU A N 1
ATOM 1864 C CA . GLU A 1 230 ? -3.341 -21.658 3.218 1.00 91.50 230 GLU A CA 1
ATOM 1865 C C . GLU A 1 230 ? -2.701 -21.330 1.861 1.00 91.50 230 GLU A C 1
ATOM 1867 O O . GLU A 1 230 ? -1.627 -21.832 1.533 1.00 91.50 230 GLU A O 1
ATOM 1872 N N . GLN A 1 231 ? -3.365 -20.495 1.058 1.00 92.12 231 GLN A N 1
ATOM 1873 C CA . GLN A 1 231 ? -2.871 -20.066 -0.247 1.00 92.12 231 GLN A CA 1
ATOM 1874 C C . GLN A 1 231 ? -2.301 -18.655 -0.150 1.00 92.12 231 GLN A C 1
ATOM 1876 O O . GLN A 1 231 ? -2.985 -17.725 0.276 1.00 92.12 231 GLN A O 1
ATOM 1881 N N . LEU A 1 232 ? -1.055 -18.496 -0.592 1.00 95.69 232 LEU A N 1
ATOM 1882 C CA . LEU A 1 232 ? -0.356 -17.213 -0.635 1.00 95.69 232 LEU A CA 1
ATOM 1883 C C . LEU A 1 232 ? 0.092 -16.899 -2.068 1.00 95.69 232 LEU A C 1
ATOM 1885 O O . LEU A 1 232 ? 0.328 -17.838 -2.841 1.00 95.69 232 LEU A O 1
ATOM 1889 N N . PRO A 1 233 ? 0.234 -15.612 -2.435 1.00 95.69 233 PRO A N 1
ATOM 1890 C CA . PRO A 1 233 ? 0.616 -15.234 -3.788 1.00 95.69 233 PRO A CA 1
ATOM 1891 C C . PRO A 1 233 ? 2.003 -15.739 -4.182 1.00 95.69 233 PRO A C 1
ATOM 1893 O O . PRO A 1 233 ? 2.956 -15.670 -3.404 1.00 95.69 233 PRO A O 1
ATOM 1896 N N . SER A 1 234 ? 2.144 -16.189 -5.426 1.00 94.88 234 SER A N 1
ATOM 1897 C CA . SER A 1 234 ? 3.404 -16.727 -5.948 1.00 94.88 234 SER A CA 1
ATOM 1898 C C . SER A 1 234 ? 4.550 -15.716 -5.935 1.00 94.88 234 SER A C 1
ATOM 1900 O O . SER A 1 234 ? 5.695 -16.088 -5.703 1.00 94.88 234 SER A O 1
ATOM 1902 N N . PHE A 1 235 ? 4.254 -14.428 -6.133 1.00 93.88 235 PHE A N 1
ATOM 1903 C CA . PHE A 1 235 ? 5.271 -13.372 -6.176 1.00 93.88 235 PHE A CA 1
ATOM 1904 C C . PHE A 1 235 ? 5.902 -13.052 -4.810 1.00 93.88 235 PHE A C 1
ATOM 1906 O O . PHE A 1 235 ? 6.891 -12.328 -4.757 1.00 93.88 235 PHE A O 1
ATOM 1913 N N . VAL A 1 236 ? 5.352 -13.599 -3.719 1.00 94.19 236 VAL A N 1
ATOM 1914 C CA . VAL A 1 236 ? 5.950 -13.573 -2.369 1.00 94.19 236 VAL A CA 1
ATOM 1915 C C . VAL A 1 236 ? 6.372 -14.970 -1.893 1.00 94.19 236 VAL A C 1
ATOM 1917 O O . VAL A 1 236 ? 6.546 -15.189 -0.699 1.00 94.19 236 VAL A O 1
ATOM 1920 N N . GLY A 1 237 ? 6.502 -15.936 -2.809 1.00 92.25 237 GLY A N 1
ATOM 1921 C CA . GLY A 1 237 ? 6.952 -17.303 -2.514 1.00 92.25 237 GLY A CA 1
ATOM 1922 C C . GLY A 1 237 ? 5.844 -18.344 -2.325 1.00 92.25 237 GLY A C 1
ATOM 1923 O O . GLY A 1 237 ? 6.148 -19.513 -2.102 1.00 92.25 237 GLY A O 1
ATOM 1924 N N . GLY A 1 238 ? 4.571 -17.9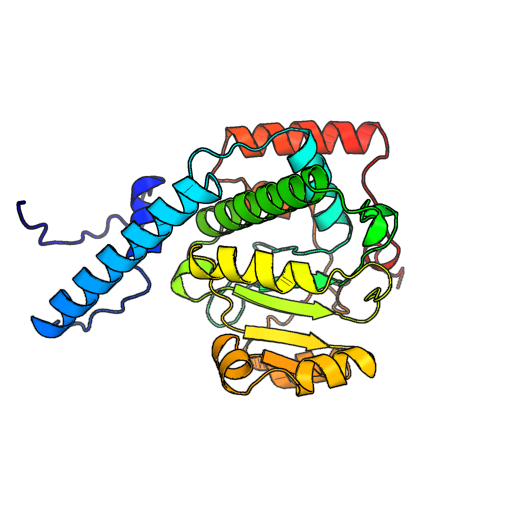50 -2.428 1.00 93.81 238 GLY A N 1
ATOM 1925 C CA . GLY A 1 238 ? 3.436 -18.869 -2.370 1.00 93.81 238 GLY A CA 1
ATOM 1926 C C . GLY A 1 238 ? 3.171 -19.610 -3.687 1.00 93.81 238 GLY A C 1
ATOM 1927 O O . GLY A 1 238 ? 4.055 -19.794 -4.521 1.00 93.81 238 GLY A O 1
ATOM 1928 N N . SER A 1 239 ? 1.927 -20.037 -3.890 1.00 91.56 239 SER A N 1
ATOM 1929 C CA . SER A 1 239 ? 1.531 -20.882 -5.025 1.00 91.56 239 SER A CA 1
ATOM 1930 C C . SER A 1 239 ? 0.367 -20.334 -5.846 1.00 91.56 239 SER A C 1
ATOM 1932 O O . SER A 1 239 ? 0.169 -20.782 -6.976 1.00 91.56 239 SER A O 1
ATOM 1934 N N . CYS A 1 240 ? -0.405 -19.372 -5.330 1.00 91.38 240 CYS A N 1
ATOM 1935 C CA . CYS A 1 240 ? -1.559 -18.854 -6.055 1.00 91.38 240 CYS A CA 1
ATOM 1936 C C . CYS A 1 240 ? -1.178 -17.669 -6.949 1.00 91.38 240 CYS A C 1
ATOM 1938 O O . CYS A 1 240 ? -0.377 -16.803 -6.588 1.00 91.38 240 CYS A O 1
ATOM 1940 N N . LYS A 1 241 ? -1.772 -17.620 -8.142 1.00 91.06 241 LYS A N 1
ATOM 1941 C CA . LYS A 1 241 ? -1.670 -16.457 -9.021 1.00 91.06 241 LYS A CA 1
ATOM 1942 C C . LYS A 1 241 ? -2.715 -15.432 -8.600 1.00 91.06 241 LYS A C 1
ATOM 1944 O O . LYS A 1 241 ? -3.885 -15.772 -8.459 1.00 91.06 241 LYS A O 1
ATOM 1949 N N . VAL A 1 242 ? -2.296 -14.179 -8.472 1.00 91.81 242 VAL A N 1
ATOM 1950 C CA . VAL A 1 242 ? -3.193 -13.053 -8.201 1.00 91.81 242 VAL A CA 1
ATOM 1951 C C . VAL A 1 242 ? -3.430 -12.279 -9.494 1.00 91.81 242 VAL A C 1
ATOM 1953 O O . VAL A 1 242 ? -2.479 -11.932 -10.196 1.00 91.81 242 VAL A O 1
ATOM 1956 N N . ASP A 1 243 ? -4.696 -12.016 -9.817 1.00 94.19 243 ASP A N 1
ATOM 1957 C CA . ASP A 1 243 ? -5.058 -11.112 -10.907 1.00 94.19 243 ASP A CA 1
ATOM 1958 C C . ASP A 1 243 ? -5.036 -9.666 -10.398 1.00 94.19 243 ASP A C 1
ATOM 1960 O O . ASP A 1 243 ? -5.938 -9.215 -9.690 1.00 94.19 243 ASP A O 1
ATOM 1964 N N . ILE A 1 244 ? -3.974 -8.939 -10.747 1.00 95.62 244 ILE A N 1
ATOM 1965 C CA . ILE A 1 244 ? -3.775 -7.554 -10.311 1.00 95.62 244 ILE A CA 1
ATOM 1966 C C . ILE A 1 244 ? -4.892 -6.630 -10.809 1.00 95.62 244 ILE A C 1
ATOM 1968 O O . ILE A 1 244 ? -5.285 -5.722 -10.077 1.00 95.62 244 ILE A O 1
ATOM 1972 N N . ALA A 1 245 ? -5.436 -6.860 -12.009 1.00 95.94 245 ALA A N 1
ATOM 1973 C CA . ALA A 1 245 ? -6.501 -6.018 -12.545 1.00 95.94 245 ALA A CA 1
ATOM 1974 C C . ALA A 1 245 ? -7.783 -6.170 -11.715 1.00 95.94 245 ALA A C 1
ATOM 1976 O O . ALA A 1 245 ? -8.398 -5.172 -11.344 1.00 95.94 245 ALA A O 1
ATOM 1977 N N . GLU A 1 246 ? -8.149 -7.401 -11.357 1.00 96.44 246 GLU A N 1
ATOM 1978 C CA . GLU A 1 246 ? -9.312 -7.658 -10.500 1.00 96.44 246 GLU A CA 1
ATOM 1979 C C . GLU A 1 246 ? -9.110 -7.127 -9.076 1.00 96.44 246 GLU A C 1
ATOM 1981 O O . GLU A 1 246 ? -10.027 -6.539 -8.498 1.00 96.44 246 GLU A O 1
ATOM 1986 N N . CYS A 1 247 ? -7.897 -7.231 -8.525 1.00 97.25 247 CYS A N 1
ATOM 1987 C CA . CYS A 1 247 ? -7.610 -6.653 -7.212 1.00 97.25 247 CYS A CA 1
ATOM 1988 C C . CYS A 1 247 ? -7.740 -5.118 -7.217 1.00 97.25 247 CYS A C 1
ATOM 1990 O O . CYS A 1 247 ? -8.316 -4.547 -6.289 1.00 97.25 247 CYS A O 1
ATOM 1992 N N . LEU A 1 248 ? -7.277 -4.446 -8.279 1.00 97.69 248 LEU A N 1
ATOM 1993 C CA . LEU A 1 248 ? -7.446 -3.000 -8.456 1.00 97.69 248 LEU A CA 1
ATOM 1994 C C . LEU A 1 248 ? -8.919 -2.608 -8.651 1.00 97.69 248 LEU A C 1
ATOM 1996 O O . LEU A 1 248 ? -9.376 -1.644 -8.038 1.00 97.69 248 LEU A O 1
ATOM 2000 N N . LYS A 1 249 ? -9.700 -3.368 -9.433 1.00 97.56 249 LYS A N 1
ATOM 2001 C CA . LYS A 1 249 ? -11.155 -3.145 -9.543 1.00 97.56 249 LYS A CA 1
ATOM 2002 C C . LYS A 1 249 ? -11.835 -3.240 -8.184 1.00 97.56 249 LYS A C 1
ATOM 2004 O O . LYS A 1 249 ? -12.664 -2.400 -7.841 1.00 97.56 249 LYS A O 1
ATOM 2009 N N . TYR A 1 250 ? -11.461 -4.235 -7.381 1.00 95.94 250 TYR A N 1
ATOM 2010 C CA . TYR A 1 250 ? -12.023 -4.407 -6.048 1.00 95.94 250 TYR A CA 1
ATOM 2011 C C . TYR A 1 250 ? -11.630 -3.278 -5.086 1.00 95.94 250 TYR A C 1
ATOM 2013 O O . TYR A 1 250 ? -12.471 -2.849 -4.286 1.00 95.94 250 TYR A O 1
ATOM 2021 N N . LEU A 1 251 ? -10.390 -2.778 -5.175 1.00 95.31 251 LEU A N 1
ATOM 2022 C CA . LEU A 1 251 ? -9.908 -1.618 -4.416 1.00 95.31 251 LEU A CA 1
ATOM 2023 C C . LEU A 1 251 ? -10.754 -0.368 -4.698 1.00 95.31 251 LEU A C 1
ATOM 2025 O O . LEU A 1 251 ? -11.073 0.373 -3.775 1.00 95.31 251 LEU A O 1
ATOM 2029 N N . PHE A 1 252 ? -11.164 -0.159 -5.949 1.00 95.75 252 PHE A N 1
ATOM 2030 C CA . PHE A 1 252 ? -11.959 1.006 -6.345 1.00 95.75 252 PHE A CA 1
ATOM 2031 C C . PHE A 1 252 ? -13.466 0.759 -6.404 1.00 95.75 252 PHE A C 1
ATOM 2033 O O . PHE A 1 252 ? -14.215 1.645 -6.804 1.00 95.75 252 PHE A O 1
ATOM 2040 N N . ARG A 1 253 ? -13.964 -0.402 -5.963 1.00 90.62 253 ARG A N 1
ATOM 2041 C CA . ARG A 1 253 ? -15.384 -0.777 -6.134 1.00 90.62 253 ARG A CA 1
ATOM 2042 C C . ARG A 1 253 ? -16.397 0.158 -5.463 1.00 90.62 253 ARG A C 1
ATOM 2044 O O . ARG A 1 253 ? -17.593 0.033 -5.708 1.00 90.62 253 ARG A O 1
ATOM 2051 N N . ARG A 1 254 ? -15.934 1.042 -4.576 1.00 86.00 254 ARG A N 1
ATOM 2052 C CA . ARG A 1 254 ? -16.740 2.063 -3.887 1.00 86.00 254 ARG A CA 1
ATOM 2053 C C . ARG A 1 254 ? -16.415 3.495 -4.316 1.00 86.00 254 ARG A C 1
ATOM 2055 O O . ARG A 1 254 ? -16.991 4.426 -3.784 1.00 86.00 254 ARG A O 1
ATOM 2062 N N . GLU A 1 255 ? -15.527 3.676 -5.287 1.00 89.19 255 GLU A N 1
ATOM 2063 C CA . GLU A 1 255 ? -15.161 4.975 -5.855 1.00 89.19 255 GLU A CA 1
ATOM 2064 C C . GLU A 1 255 ? -15.399 4.924 -7.378 1.00 89.19 255 GLU A C 1
ATOM 2066 O O . GLU A 1 255 ? -14.452 4.690 -8.128 1.00 89.19 255 GLU A O 1
ATOM 2071 N N . PRO A 1 256 ? -16.643 5.106 -7.876 1.00 92.81 256 PRO A N 1
ATOM 2072 C CA . PRO A 1 256 ? -16.986 4.859 -9.284 1.00 92.81 256 PRO A CA 1
ATOM 2073 C C . PRO A 1 256 ? -16.147 5.655 -10.290 1.00 92.81 256 PRO A C 1
ATOM 2075 O O . PRO A 1 256 ? -15.746 5.123 -11.322 1.00 92.81 256 PRO A O 1
ATOM 2078 N N . GLU A 1 257 ? -15.843 6.916 -9.977 1.00 94.69 257 GLU A N 1
ATOM 2079 C CA . GLU A 1 257 ? -14.994 7.769 -10.818 1.00 94.69 257 GLU A CA 1
ATOM 2080 C C . GLU A 1 257 ? -13.544 7.264 -10.858 1.00 94.69 257 GLU A C 1
ATOM 2082 O O . GLU A 1 257 ? -12.929 7.214 -11.923 1.00 94.69 257 GLU A O 1
ATOM 2087 N N . ALA A 1 258 ? -13.007 6.826 -9.713 1.00 96.56 258 ALA A N 1
ATOM 2088 C CA . ALA A 1 258 ? -11.666 6.253 -9.631 1.00 96.56 258 ALA A CA 1
ATOM 2089 C C . ALA A 1 258 ? -11.590 4.886 -10.323 1.00 96.56 258 ALA A C 1
ATOM 2091 O O . ALA A 1 258 ? -10.593 4.597 -10.981 1.00 96.56 258 ALA A O 1
ATOM 2092 N N . LEU A 1 259 ? -12.646 4.071 -10.221 1.00 98.12 259 LEU A N 1
ATOM 2093 C CA . LEU A 1 259 ? -12.757 2.791 -10.914 1.00 98.12 259 LEU A CA 1
ATOM 2094 C C . LEU A 1 259 ? -12.730 2.992 -12.432 1.00 98.12 259 LEU A C 1
ATOM 2096 O O . LEU A 1 259 ? -11.922 2.357 -13.104 1.00 98.12 259 LEU A O 1
ATOM 2100 N N . ALA A 1 260 ? -13.542 3.914 -12.959 1.00 98.38 260 ALA A N 1
ATOM 2101 C CA . ALA A 1 260 ? -13.560 4.227 -14.386 1.00 98.38 260 ALA A CA 1
ATOM 2102 C C . ALA A 1 260 ? -12.193 4.736 -14.878 1.00 98.38 260 ALA A C 1
ATOM 2104 O O . ALA A 1 260 ? -11.684 4.260 -15.894 1.00 98.38 260 ALA A O 1
ATOM 2105 N N . LEU A 1 261 ? -11.561 5.647 -14.125 1.00 98.69 261 LEU A N 1
ATOM 2106 C CA . LEU A 1 261 ? -10.211 6.129 -14.426 1.00 98.69 261 LEU A CA 1
ATOM 2107 C C . LEU A 1 261 ? -9.180 4.992 -14.405 1.00 98.69 261 LEU A C 1
ATOM 2109 O O . LEU A 1 261 ? -8.292 4.952 -15.258 1.00 98.69 261 LEU A O 1
ATOM 2113 N N . MET A 1 262 ? -9.273 4.080 -13.435 1.00 98.38 262 MET A N 1
ATOM 2114 C CA . MET A 1 262 ? -8.385 2.926 -13.324 1.00 98.38 262 MET A CA 1
ATOM 2115 C C . MET A 1 262 ? -8.535 1.999 -14.528 1.00 98.38 262 MET A C 1
ATOM 2117 O O . MET A 1 262 ? -7.527 1.652 -15.138 1.00 98.38 262 MET A O 1
ATOM 2121 N N . GLU A 1 263 ? -9.763 1.655 -14.921 1.00 98.56 263 GLU A N 1
ATOM 2122 C CA . GLU A 1 263 ? -10.025 0.786 -16.072 1.00 98.56 263 GLU A CA 1
ATOM 2123 C C . GLU A 1 263 ? -9.540 1.408 -17.390 1.00 98.56 263 GLU A C 1
ATOM 2125 O O . GLU A 1 263 ? -8.865 0.732 -18.170 1.00 98.56 263 GLU A O 1
ATOM 2130 N N . GLU A 1 264 ? -9.811 2.700 -17.614 1.00 98.56 264 GLU A N 1
ATOM 2131 C CA . GLU A 1 264 ? -9.299 3.447 -18.773 1.00 98.56 264 GLU A CA 1
ATOM 2132 C C . GLU A 1 264 ? -7.765 3.433 -18.801 1.00 98.56 264 GLU A C 1
ATOM 2134 O O . GLU A 1 264 ? -7.148 3.073 -19.806 1.00 98.56 264 GLU A O 1
ATOM 2139 N N . THR A 1 265 ? -7.141 3.790 -17.677 1.00 98.56 265 THR A N 1
ATOM 2140 C CA . THR A 1 265 ? -5.683 3.893 -17.561 1.00 98.56 265 THR A CA 1
ATOM 2141 C C . THR A 1 265 ? -5.013 2.535 -17.751 1.00 98.56 265 THR A C 1
ATOM 2143 O O . THR A 1 265 ? -4.005 2.436 -18.451 1.00 98.56 265 THR A O 1
ATOM 2146 N N . TYR A 1 266 ? -5.573 1.474 -17.167 1.00 98.25 266 TYR A N 1
ATOM 2147 C CA . TYR A 1 266 ? -5.055 0.118 -17.310 1.00 98.25 266 TYR A CA 1
ATOM 2148 C C . TYR A 1 266 ? -5.150 -0.358 -18.764 1.00 98.25 266 TYR A C 1
ATOM 2150 O O . TYR A 1 266 ? -4.193 -0.928 -19.290 1.00 98.25 266 TYR A O 1
ATOM 2158 N N . ALA A 1 267 ? -6.277 -0.103 -19.438 1.00 98.19 267 ALA A N 1
ATOM 2159 C CA . ALA A 1 267 ? -6.456 -0.451 -20.844 1.00 98.19 267 ALA A CA 1
ATOM 2160 C C . ALA A 1 267 ? -5.464 0.290 -21.756 1.00 98.19 267 ALA A C 1
ATOM 2162 O O . ALA A 1 267 ? -4.868 -0.335 -22.635 1.00 98.19 267 ALA A O 1
ATOM 2163 N N . GLU A 1 268 ? -5.238 1.586 -21.517 1.00 98.38 268 GLU A N 1
ATOM 2164 C CA . GLU A 1 268 ? -4.231 2.379 -22.230 1.00 98.38 268 GLU A CA 1
ATOM 2165 C C . GLU A 1 268 ? -2.828 1.806 -22.028 1.00 98.38 268 GLU A C 1
ATOM 2167 O O . GLU A 1 268 ? -2.167 1.471 -23.008 1.00 98.38 268 GLU A O 1
ATOM 2172 N N . MET A 1 269 ? -2.403 1.621 -20.772 1.00 97.75 269 MET A N 1
ATOM 2173 C CA . MET A 1 269 ? -1.078 1.079 -20.450 1.00 97.75 269 MET A CA 1
ATOM 2174 C C . MET A 1 269 ? -0.864 -0.316 -21.041 1.00 97.75 269 MET A C 1
ATOM 2176 O O . MET A 1 269 ? 0.248 -0.669 -21.433 1.00 97.75 269 MET A O 1
ATOM 2180 N N . LYS A 1 270 ? -1.922 -1.130 -21.117 1.00 96.69 270 LYS A N 1
ATOM 2181 C CA . LYS A 1 270 ? -1.876 -2.440 -21.770 1.00 96.69 270 LYS A CA 1
ATOM 2182 C C . LYS A 1 270 ? -1.692 -2.308 -23.281 1.00 96.69 270 LYS A C 1
ATOM 2184 O O . LYS A 1 270 ? -0.903 -3.050 -23.855 1.00 96.69 270 LYS A O 1
ATOM 2189 N N . ALA A 1 271 ? -2.399 -1.382 -23.928 1.00 97.50 271 ALA A N 1
ATOM 2190 C CA . ALA A 1 271 ? -2.289 -1.150 -25.368 1.00 97.50 271 ALA A CA 1
ATOM 2191 C C . ALA A 1 271 ? -0.909 -0.601 -25.776 1.00 97.50 271 ALA A C 1
ATOM 2193 O O . ALA A 1 271 ? -0.429 -0.897 -26.869 1.00 97.50 271 ALA A O 1
ATOM 2194 N N . THR A 1 272 ? -0.262 0.165 -24.897 1.00 96.62 272 THR A N 1
ATOM 2195 C CA . THR A 1 272 ? 1.065 0.762 -25.111 1.00 96.62 272 THR A CA 1
ATOM 2196 C C . THR A 1 272 ? 2.224 -0.095 -24.586 1.00 96.62 272 THR A C 1
ATOM 2198 O O . THR A 1 272 ? 3.375 0.313 -24.723 1.00 96.62 272 THR A O 1
ATOM 2201 N N . ASN A 1 273 ? 1.956 -1.286 -24.030 1.00 93.88 273 ASN A N 1
ATOM 2202 C CA . ASN A 1 273 ? 2.947 -2.159 -23.379 1.00 93.88 273 ASN A CA 1
ATOM 2203 C C . ASN A 1 273 ? 3.738 -1.471 -22.246 1.00 93.88 273 ASN A C 1
ATOM 2205 O O . ASN A 1 273 ? 4.924 -1.722 -22.055 1.00 93.88 273 ASN A O 1
ATOM 2209 N N . GLU A 1 274 ? 3.080 -0.604 -21.479 1.00 93.81 274 GLU A N 1
ATOM 2210 C CA . GLU A 1 274 ? 3.674 0.130 -20.353 1.00 93.81 274 GLU A CA 1
ATOM 2211 C C . GLU A 1 274 ? 3.400 -0.523 -18.989 1.00 93.81 274 GLU A C 1
ATOM 2213 O O . GLU A 1 274 ? 3.835 -0.003 -17.957 1.00 93.81 274 GLU A O 1
ATOM 2218 N N . ILE A 1 275 ? 2.655 -1.635 -18.964 1.00 94.00 275 ILE A N 1
ATOM 2219 C CA . ILE A 1 275 ? 2.462 -2.442 -17.756 1.00 94.00 275 ILE A CA 1
ATOM 2220 C C . ILE A 1 275 ? 3.750 -3.233 -17.489 1.00 94.00 275 ILE A C 1
ATOM 2222 O O . ILE A 1 275 ? 4.174 -4.004 -18.352 1.00 94.00 275 ILE A O 1
ATOM 2226 N N . PRO A 1 276 ? 4.375 -3.076 -16.309 1.00 92.56 276 PRO A N 1
ATOM 2227 C CA . PRO A 1 276 ? 5.584 -3.812 -15.988 1.00 92.56 276 PRO A CA 1
ATOM 2228 C C . PRO A 1 276 ? 5.271 -5.291 -15.740 1.00 92.56 276 PRO A C 1
ATOM 2230 O O . PRO A 1 276 ? 4.230 -5.653 -15.188 1.00 92.56 276 PRO A O 1
ATOM 2233 N N . HIS A 1 277 ? 6.210 -6.149 -16.131 1.00 90.69 277 HIS A N 1
ATOM 2234 C CA . HIS A 1 277 ? 6.126 -7.599 -15.960 1.00 90.69 277 HIS A CA 1
ATOM 2235 C C . HIS A 1 277 ? 7.437 -8.140 -15.377 1.00 90.69 277 HIS A C 1
ATOM 2237 O O . HIS A 1 277 ? 8.127 -8.911 -16.051 1.00 90.69 277 HIS A O 1
ATOM 2243 N N . PRO A 1 278 ? 7.836 -7.734 -14.159 1.00 90.25 278 PRO A N 1
ATOM 2244 C CA . PRO A 1 278 ? 9.106 -8.168 -13.595 1.00 90.25 278 PRO A CA 1
ATOM 2245 C C . PRO A 1 278 ? 9.095 -9.678 -13.325 1.00 90.25 278 PRO A C 1
ATOM 2247 O O . PRO A 1 278 ? 8.040 -10.292 -13.149 1.00 90.25 278 PRO A O 1
ATOM 2250 N N . LYS A 1 279 ? 10.284 -10.293 -13.297 1.00 89.31 279 LYS A N 1
ATOM 2251 C CA . LYS A 1 279 ? 10.440 -11.759 -13.264 1.00 89.31 279 LYS A CA 1
ATOM 2252 C C . LYS A 1 279 ? 9.682 -12.431 -12.118 1.00 89.31 279 LYS A C 1
ATOM 2254 O O . LYS A 1 279 ? 9.102 -13.482 -12.337 1.00 89.31 279 LYS A O 1
ATOM 2259 N N . HIS A 1 280 ? 9.653 -11.833 -10.927 1.00 89.12 280 HIS A N 1
ATOM 2260 C CA . HIS A 1 280 ? 8.959 -12.391 -9.757 1.00 89.12 280 HIS A CA 1
ATOM 2261 C C . HIS A 1 280 ? 7.429 -12.374 -9.878 1.00 89.12 280 HIS A C 1
ATOM 2263 O O . HIS A 1 280 ? 6.752 -13.146 -9.206 1.00 89.12 280 HIS A O 1
ATOM 2269 N N . MET A 1 281 ? 6.878 -11.520 -10.743 1.00 89.88 281 MET A N 1
ATOM 2270 C CA . MET A 1 281 ? 5.441 -11.468 -11.040 1.00 89.88 281 MET A CA 1
ATOM 2271 C C . MET A 1 281 ? 5.046 -12.429 -12.166 1.00 89.88 281 MET A C 1
ATOM 2273 O O . MET A 1 281 ? 3.862 -12.709 -12.366 1.00 89.88 281 MET A O 1
ATOM 2277 N N . GLN A 1 282 ? 6.025 -12.955 -12.904 1.00 83.50 282 GLN A N 1
ATOM 2278 C CA . GLN A 1 282 ? 5.816 -14.021 -13.871 1.00 83.50 282 GLN A CA 1
ATOM 2279 C C . GLN A 1 282 ? 5.807 -15.343 -13.098 1.00 83.50 282 GLN A C 1
ATOM 2281 O O . GLN A 1 282 ? 6.743 -15.636 -12.358 1.00 83.50 282 GLN A O 1
ATOM 2286 N N . LEU A 1 283 ? 4.741 -16.140 -13.232 1.00 63.66 283 LEU A N 1
ATOM 2287 C CA . LEU A 1 283 ? 4.738 -17.491 -12.670 1.00 63.66 283 LEU A CA 1
ATOM 2288 C C . LEU A 1 283 ? 5.989 -18.216 -13.173 1.00 63.66 283 LEU A C 1
ATOM 2290 O O . LEU A 1 283 ? 6.211 -18.275 -14.385 1.00 63.66 283 LEU A O 1
ATOM 2294 N N . ALA A 1 284 ? 6.782 -18.774 -12.256 1.00 45.38 284 ALA A N 1
ATOM 2295 C CA . ALA A 1 284 ? 7.756 -19.778 -12.641 1.00 45.38 284 ALA A CA 1
ATOM 2296 C C . ALA A 1 284 ? 6.983 -20.851 -13.416 1.00 45.38 284 ALA A C 1
ATOM 2298 O O . ALA A 1 284 ? 6.002 -21.394 -12.904 1.00 45.38 284 ALA A O 1
ATOM 2299 N N . ALA A 1 285 ? 7.357 -21.087 -14.673 1.00 32.53 285 ALA A N 1
ATOM 2300 C CA . ALA A 1 285 ? 6.883 -22.259 -15.385 1.00 32.53 285 ALA A CA 1
ATOM 2301 C C . ALA A 1 285 ? 7.361 -23.467 -14.570 1.00 32.53 285 ALA A C 1
ATOM 2303 O O . ALA A 1 285 ? 8.564 -23.727 -14.519 1.00 32.53 285 ALA A O 1
ATOM 2304 N N . VAL A 1 286 ? 6.436 -24.098 -13.844 1.00 33.75 286 VAL A N 1
ATOM 2305 C CA . VAL A 1 286 ? 6.659 -25.398 -13.206 1.00 33.75 286 VAL A CA 1
ATOM 2306 C C . VAL A 1 286 ? 6.632 -26.460 -14.292 1.00 33.75 286 VAL A C 1
ATOM 2308 O O . VAL A 1 286 ? 5.695 -26.410 -15.122 1.00 33.75 286 VAL A O 1
#

Sequence (286 aa):
MKKLTNMPALFHTHVDDEQILWAVLVGSVELSTNPTASDLNFCARKIEERLRNLEEAEHRFKWFSGQWTKPLMRQLIRNWCCGSLVISPDLTASSGSPIQFVREYYGDDIGYPPPEEQTEEWKEFQTSLYVLMARSTCLAYPMATAKGIVSFSDMQDFDWAKYDMESKKRNSDITQLVPNRLARMIAFHPDEKMQKFYQDMGARARKKWGFEQYATFADAVAAEQSLLPEQLPSFVGGSCKVDIAECLKYLFRREPEALALMEETYAEMKATNEIPHPKHMQLAAV

Mean predicted aligned error: 8.16 Å

Secondary structure (DSSP, 8-state):
--------SGGGS---HHHHHHHHHHTT----SS--HHHHHHHHHHHHHHHHHHHHHHHHH-TTT----HHHHHHHHHHHHTTSSEEEEEEE-TTS-EEEEEE----GGGT---GGG--HHHHHHHHHHHHHHHHHHHHH-HHHHHT-EEEEEE-TT--TTT--TTHHHHHHHHHHHSS--EEEEEEES--HHHHHHHHTS-HHHHHHHTEEEESSHHHHHHHTTTTS-S--BGGGT-SBPP-HHHHHHHHTTT-HHHHHHHHHHHHHHHHTT-S---GGGSPP--

Foldseek 3Di:
DDDDDDDDPCPPPDDDPVNLVVCLLQLQLPAPPDHDPVSVVVSVVSSVVLVVLVVVCCVPQVLPPQDDDLVLLLLVLQCVLLQAQFWFPVWFWPLLAIEGTHEQAQDCLSVQDFPVPCDPVNVSSVSNSVSVLLSLCCSLRVNQLRQAYEYAYECQRHDPRRDDPCVCVSVVSSQVSGSRAQNAYEYECDDPVVVVVVVPPDPVRCVRNVYDYYHHPVRSCVVCVNTTDPADDQLRPGDDQDDSLVSVLSSCVNPVVVNVSSVVSVVVCVVVVSRDNDPSNDPDPD

pLDDT: mean 81.12, std 18.37, range [25.86, 98.69]

Nearest PDB structures (foldseek):
  3w67-assembly1_B  TM=6.799E-01  e=4.583E-05  Mus musculus
  1oiz-assembly2_B  TM=5.944E-01  e=1.673E-04  Homo sapiens
  5mug-assembly1_A  TM=6.342E-01  e=2.720E-04  Homo sapiens
  6zpd-assembly1_A  TM=6.144E-01  e=5.485E-04  Homo sapiens
  4grs-assembly1_D  TM=2.143E-01  e=7.307E+00  Thermotoga maritima MSB8

Solvent-accessible surface area (backbone atoms only — not comparable to full-atom values): 16003 Å² total; per-residue (Å²): 137,84,86,88,83,83,89,70,92,56,90,80,66,84,79,51,74,67,54,48,52,44,44,54,60,48,54,65,62,86,69,59,99,77,64,49,74,65,55,52,53,52,49,51,54,52,40,52,53,48,51,53,27,45,53,49,31,29,74,76,60,29,65,75,81,54,74,90,42,72,71,52,46,53,52,51,52,28,33,38,42,58,35,36,70,36,48,50,90,89,42,43,29,72,86,58,16,42,33,32,36,22,28,41,62,55,53,73,80,64,68,55,60,44,59,93,67,58,44,69,69,55,52,50,50,53,49,49,45,52,50,52,51,51,48,36,44,44,68,50,32,59,35,21,37,44,65,9,28,32,38,47,33,33,34,75,58,56,46,76,78,47,55,55,76,63,52,56,59,58,51,50,57,49,51,70,39,44,68,63,38,55,48,30,33,40,37,18,32,58,49,75,69,52,49,49,56,57,66,69,49,52,70,69,57,37,62,64,30,44,54,48,77,28,76,36,62,68,54,43,50,67,75,37,53,84,42,51,54,94,70,37,50,40,56,61,74,42,79,36,86,77,63,59,68,61,28,51,48,51,40,23,69,82,37,69,70,55,31,53,51,45,54,54,50,52,52,49,31,56,76,69,68,66,62,48,76,47,72,62,68,44,78,77,85,124

Organism: NCBI:txid878477